Protein AF-A0A0G0FZW2-F1 (afdb_monomer_lite)

Secondary structure (DSSP, 8-state):
-HHHHHHHHHHHHHHIIIIIHHHTB-PPPSS-SSS-HHHHHHHHHHHHHHHHHHHHHH-GGGEEE-S---HHHHHHHHHHHHHHHHIIIIIS---HHHHHHHHHHHHHHHHHHH-GGGHHHHHHHHHHHHHHHHHHHHHHHHH-TTHHHHHB-GGGS---EETTEEHHHHHHHHHHHHHHHHHHHHHHTEEEPP-

Foldseek 3Di:
DQVQLQVQLVVQQVCVLPACCPFWWPDDAPDPDSRRNVSSVCRNVLRVCLQCVLCVVVPVPQKDQADDFPVVVLVVLVVQLVVQLCCCCVPVVAHNLVSLLPSLQVQLVVLCVVPVQCPVQLQVQLVVLLVVLVVVVVVVCVVPVCNCVVITPCVSAPVDDDVNHGPSSSSSSSSSSNRNNSSSCSRSRIDGDDD

Sequence (195 aa):
MLRSGLIFGVGSILIGYFYATKDYWNPPYIFNNVLHFEDFLYGFFFGGLASEIFEIILGKKSIKRAKKPHKKFVIIALIITIATFVICVNILKLNSIVAHILPPMIIGLICIVYRRDFIVPALLSGLFLVIITFAWQSLIMLFYPEVISNIWYVQNLSGVLISGIPLEELIFGFSLGFGASCFYELLMGYEYTKK

Organism: NCBI:txid1619090

pLDDT: mean 87.2, std 10.77, range [49.12, 98.0]

InterPro domains:
  IPR017825 Lycopene cyclase domain [PF18916] (105-187)

Radius of gyration: 16.84 Å; chains: 1; bounding box: 39×33×45 Å

Structure (mmCIF, N/CA/C/O backbone):
data_AF-A0A0G0FZW2-F1
#
_entry.id   AF-A0A0G0FZW2-F1
#
loop_
_atom_site.group_PDB
_atom_site.id
_atom_site.type_symbol
_atom_site.label_atom_id
_atom_site.label_alt_id
_atom_site.label_comp_id
_atom_site.label_asym_id
_atom_site.label_entity_id
_atom_site.label_seq_id
_atom_site.pdbx_PDB_ins_code
_atom_sit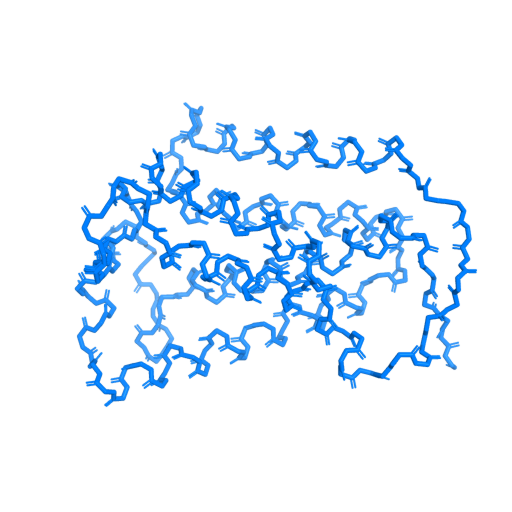e.Cartn_x
_atom_site.Cartn_y
_atom_site.Cartn_z
_atom_site.occupancy
_atom_site.B_iso_or_equiv
_atom_site.auth_seq_id
_atom_site.auth_comp_id
_atom_site.auth_asym_id
_atom_site.auth_atom_id
_atom_site.pdbx_PDB_model_num
ATOM 1 N N . MET A 1 1 ? -15.799 1.941 0.866 1.00 77.94 1 MET A N 1
ATOM 2 C CA . MET A 1 1 ? -15.338 1.535 -0.480 1.00 77.94 1 MET A CA 1
ATOM 3 C C . MET A 1 1 ? -15.339 2.686 -1.483 1.00 77.94 1 MET A C 1
ATOM 5 O O . MET A 1 1 ? -14.270 3.077 -1.912 1.00 77.94 1 MET A O 1
ATOM 9 N N . LEU A 1 2 ? -16.490 3.274 -1.855 1.00 83.12 2 LEU A N 1
ATOM 10 C CA . LEU A 1 2 ? -16.530 4.319 -2.904 1.00 83.12 2 LEU A CA 1
ATOM 11 C C . LEU A 1 2 ? -15.712 5.575 -2.553 1.00 83.12 2 LEU A C 1
ATOM 13 O O . LEU A 1 2 ? -14.927 6.049 -3.364 1.00 83.12 2 LEU A O 1
ATOM 17 N N . ARG A 1 3 ? -15.868 6.110 -1.334 1.00 81.31 3 ARG A N 1
ATOM 18 C CA . ARG A 1 3 ? -15.151 7.326 -0.905 1.00 81.31 3 ARG A CA 1
ATOM 19 C C . ARG A 1 3 ? -13.647 7.100 -0.770 1.00 81.31 3 ARG A C 1
ATOM 21 O O . ARG A 1 3 ? -12.873 7.930 -1.227 1.00 81.31 3 ARG A O 1
ATOM 28 N N . SER A 1 4 ? -13.252 5.991 -0.149 1.00 82.50 4 SER A N 1
ATOM 29 C CA . SER A 1 4 ? -11.848 5.600 -0.019 1.00 82.50 4 SER A CA 1
ATOM 30 C C . SER A 1 4 ? -11.226 5.353 -1.389 1.00 82.50 4 SER A C 1
ATOM 32 O O . SER A 1 4 ? -10.198 5.946 -1.691 1.00 82.50 4 SER A O 1
ATOM 34 N N . GLY A 1 5 ? -11.901 4.591 -2.252 1.00 88.12 5 GLY A N 1
ATOM 35 C CA . GLY A 1 5 ? -11.474 4.361 -3.629 1.00 88.12 5 GLY A CA 1
ATOM 36 C C . GLY A 1 5 ? -11.253 5.663 -4.399 1.00 88.12 5 GLY A C 1
ATOM 37 O O . GLY A 1 5 ? -10.203 5.834 -4.998 1.00 88.12 5 GLY A O 1
ATOM 38 N N . LEU A 1 6 ? -12.168 6.636 -4.333 1.00 89.62 6 LEU A N 1
ATOM 39 C CA . LEU A 1 6 ? -11.965 7.927 -5.011 1.00 89.62 6 LEU A CA 1
ATOM 40 C C . LEU A 1 6 ? -10.697 8.654 -4.537 1.00 89.62 6 LEU A C 1
ATOM 42 O O . LEU A 1 6 ? -9.952 9.177 -5.361 1.00 89.62 6 LEU A O 1
ATOM 46 N N . ILE A 1 7 ? -10.435 8.665 -3.226 1.00 88.38 7 ILE A N 1
ATOM 47 C CA . ILE A 1 7 ? -9.241 9.306 -2.656 1.00 88.38 7 ILE A CA 1
ATOM 48 C C . ILE A 1 7 ? -7.970 8.603 -3.145 1.00 88.38 7 ILE A C 1
ATOM 50 O O . ILE A 1 7 ? -7.049 9.266 -3.622 1.00 88.38 7 ILE A O 1
ATOM 54 N N . PHE A 1 8 ? -7.926 7.271 -3.062 1.00 90.12 8 PHE A N 1
ATOM 55 C CA . PHE A 1 8 ? -6.767 6.497 -3.504 1.00 90.12 8 PHE A CA 1
ATOM 56 C C . PHE A 1 8 ? -6.574 6.540 -5.021 1.00 90.12 8 PHE A C 1
ATOM 58 O O . PHE A 1 8 ? -5.440 6.633 -5.470 1.00 90.12 8 PHE A O 1
ATOM 65 N N . GLY A 1 9 ? -7.647 6.540 -5.812 1.00 91.81 9 GLY A N 1
ATOM 66 C CA . GLY A 1 9 ? -7.578 6.658 -7.269 1.00 91.81 9 GLY A CA 1
ATOM 67 C C . GLY A 1 9 ? -6.975 7.991 -7.708 1.00 91.81 9 GLY A C 1
ATOM 68 O O . GLY A 1 9 ? -6.044 8.014 -8.508 1.00 91.81 9 GLY A O 1
ATOM 69 N N . VAL A 1 10 ? -7.439 9.111 -7.139 1.00 91.00 10 VAL A N 1
ATOM 70 C CA . VAL A 1 10 ? -6.853 10.433 -7.433 1.00 91.00 10 VAL A CA 1
ATOM 71 C C . VAL A 1 10 ? -5.398 10.502 -6.961 1.00 91.00 10 VAL A C 1
ATOM 73 O O . VAL A 1 10 ? -4.537 10.981 -7.696 1.00 91.00 10 VAL A O 1
ATOM 76 N N . GLY A 1 11 ? -5.110 9.996 -5.757 1.00 89.69 11 GLY A N 1
ATOM 77 C CA . GLY A 1 11 ? -3.747 9.934 -5.230 1.00 89.69 11 GLY A CA 1
ATOM 78 C C . GLY A 1 11 ? -2.807 9.113 -6.114 1.00 89.69 11 GLY A C 1
ATOM 79 O O . GLY A 1 11 ? -1.679 9.533 -6.349 1.00 89.69 11 GLY A O 1
ATOM 80 N N . SER A 1 12 ? -3.292 7.993 -6.648 1.00 90.75 12 SER A N 1
ATOM 81 C CA . SER A 1 12 ? -2.539 7.093 -7.522 1.00 90.75 12 SER A CA 1
ATOM 82 C C . SER A 1 12 ? -2.110 7.775 -8.819 1.00 90.75 12 SER A C 1
ATOM 84 O O . SER A 1 12 ? -0.939 7.694 -9.166 1.00 90.75 12 SER A O 1
ATOM 86 N N . ILE A 1 13 ? -2.987 8.551 -9.474 1.00 91.00 13 ILE A N 1
ATOM 87 C CA . ILE A 1 13 ? -2.590 9.324 -10.667 1.00 91.00 13 ILE A CA 1
ATOM 88 C C . ILE A 1 13 ? -1.475 10.319 -10.328 1.00 91.00 13 ILE A C 1
ATOM 90 O O . ILE A 1 13 ? -0.465 10.397 -11.025 1.00 91.00 13 ILE A O 1
ATOM 94 N N . LEU A 1 14 ? -1.663 11.105 -9.262 1.00 89.50 14 LEU A N 1
ATOM 95 C CA . LEU A 1 14 ? -0.717 12.160 -8.898 1.00 89.50 14 LEU A CA 1
ATOM 96 C C . LEU A 1 14 ? 0.646 11.564 -8.551 1.00 89.50 14 LEU A C 1
ATOM 98 O O . LEU A 1 14 ? 1.674 12.006 -9.062 1.00 89.50 14 LEU A O 1
ATOM 102 N N . ILE A 1 15 ? 0.662 10.545 -7.696 1.00 88.75 15 ILE A N 1
ATOM 103 C CA . ILE A 1 15 ? 1.910 9.926 -7.267 1.00 88.75 15 ILE A CA 1
ATOM 104 C C . ILE A 1 15 ? 2.553 9.138 -8.419 1.00 88.75 15 ILE A C 1
ATOM 106 O O . ILE A 1 15 ? 3.771 9.212 -8.599 1.00 88.75 15 ILE A O 1
ATOM 110 N N . GLY A 1 16 ? 1.742 8.457 -9.231 1.00 87.69 16 GLY A N 1
ATOM 111 C CA . GLY A 1 16 ? 2.152 7.746 -10.438 1.00 87.69 16 GLY A CA 1
ATOM 112 C C . GLY A 1 16 ? 2.930 8.644 -11.394 1.00 87.69 16 GLY A C 1
ATOM 113 O O . GLY A 1 16 ? 4.098 8.395 -11.703 1.00 87.69 16 GLY A O 1
ATOM 114 N N . TYR A 1 17 ? 2.302 9.754 -11.780 1.00 86.94 17 TYR A N 1
ATOM 115 C CA . TYR A 1 17 ? 2.857 10.717 -12.724 1.00 86.94 17 TYR A CA 1
ATOM 116 C C . TYR A 1 17 ? 4.091 11.454 -12.181 1.00 86.94 17 TYR A C 1
ATOM 118 O O . TYR A 1 17 ? 5.087 11.628 -12.885 1.00 86.94 17 TYR A O 1
ATOM 126 N N . PHE A 1 18 ? 4.060 11.911 -10.924 1.00 87.06 18 PHE A N 1
ATOM 127 C CA . PHE A 1 18 ? 5.155 12.730 -10.396 1.00 87.06 18 PHE A CA 1
ATOM 128 C C . PHE A 1 18 ? 6.364 11.921 -9.918 1.00 87.06 18 PHE A C 1
ATOM 130 O O . PHE A 1 18 ? 7.480 12.459 -9.963 1.00 87.06 18 PHE A O 1
ATOM 137 N N . TYR A 1 19 ? 6.161 10.673 -9.483 1.00 89.56 19 TYR A N 1
ATOM 138 C CA . TYR A 1 19 ? 7.166 9.893 -8.760 1.00 89.56 19 TYR A CA 1
ATOM 139 C C . TYR A 1 19 ? 7.330 8.472 -9.306 1.00 89.56 19 TYR A C 1
ATOM 141 O O . TYR A 1 19 ? 8.381 8.175 -9.867 1.00 89.56 19 TYR A O 1
ATOM 149 N N . ALA A 1 20 ? 6.302 7.620 -9.204 1.00 87.25 20 ALA A N 1
ATOM 150 C CA . ALA A 1 20 ? 6.438 6.173 -9.422 1.00 87.25 20 ALA A CA 1
ATOM 151 C C . ALA A 1 20 ? 6.981 5.805 -10.815 1.00 87.25 20 ALA A C 1
ATOM 153 O O . ALA A 1 20 ? 7.818 4.909 -10.933 1.00 87.25 20 ALA A O 1
ATOM 154 N N . THR A 1 21 ? 6.546 6.543 -11.844 1.00 87.75 21 THR A N 1
ATOM 155 C CA . THR A 1 21 ? 6.944 6.336 -13.249 1.00 87.75 21 THR A CA 1
ATOM 156 C C . THR A 1 21 ? 8.425 6.579 -13.541 1.00 87.75 21 THR A C 1
ATOM 158 O O . THR A 1 21 ? 8.953 6.133 -14.562 1.00 87.75 21 THR A O 1
ATOM 161 N N . LYS A 1 22 ? 9.123 7.279 -12.641 1.00 89.19 22 LYS A N 1
ATOM 162 C CA . LYS A 1 22 ? 10.507 7.718 -12.857 1.00 89.19 22 LYS A CA 1
ATOM 163 C C . LYS A 1 22 ? 11.551 6.728 -12.362 1.00 89.19 22 LYS A C 1
ATOM 165 O O . LYS A 1 22 ? 12.646 6.703 -12.913 1.00 89.19 22 LYS A O 1
ATOM 170 N N . ASP A 1 23 ? 11.254 5.971 -11.310 1.00 91.31 23 ASP A N 1
ATOM 171 C CA . ASP A 1 23 ? 12.267 5.187 -10.595 1.00 91.31 23 ASP A CA 1
ATOM 172 C C . ASP A 1 23 ? 11.792 3.821 -10.087 1.00 91.31 23 ASP A C 1
ATOM 174 O O . ASP A 1 23 ? 12.628 3.008 -9.698 1.00 91.31 23 ASP A O 1
ATOM 178 N N . TYR A 1 24 ? 10.493 3.524 -10.120 1.00 90.50 24 TYR A N 1
ATOM 179 C CA . TYR A 1 24 ? 9.948 2.263 -9.611 1.00 90.50 24 TYR A CA 1
ATOM 180 C C . TYR A 1 24 ? 9.281 1.390 -10.690 1.00 90.50 24 TYR A C 1
ATOM 182 O O . TYR A 1 24 ? 9.603 0.207 -10.805 1.00 90.50 24 TYR A O 1
ATOM 190 N N . TRP A 1 25 ? 8.389 1.957 -11.498 1.00 89.88 25 TRP A N 1
ATOM 191 C CA . TRP A 1 25 ? 7.471 1.203 -12.363 1.00 89.88 25 TRP A CA 1
ATOM 192 C C . TRP A 1 25 ? 7.176 2.001 -13.634 1.00 89.88 25 TRP A C 1
ATOM 194 O O . TRP A 1 25 ? 7.065 3.209 -13.546 1.00 89.88 25 TRP A O 1
ATOM 204 N N . ASN A 1 26 ? 7.038 1.384 -14.805 1.00 89.38 26 ASN A N 1
ATOM 205 C CA . ASN A 1 26 ? 6.748 2.064 -16.072 1.00 89.38 26 ASN A CA 1
ATOM 206 C C . ASN A 1 26 ? 5.962 1.154 -17.039 1.00 89.38 26 ASN A C 1
ATOM 208 O O . ASN A 1 26 ? 6.551 0.477 -17.885 1.00 89.38 26 ASN A O 1
ATOM 212 N N . PRO A 1 27 ? 4.631 1.091 -16.907 1.00 88.12 27 PRO A N 1
ATOM 213 C CA . PRO A 1 27 ? 3.787 0.199 -17.675 1.00 88.12 27 PRO A CA 1
ATOM 214 C C . PRO A 1 27 ? 3.464 0.817 -19.040 1.00 88.12 27 PRO A C 1
ATOM 216 O O . PRO A 1 27 ? 3.400 2.041 -19.185 1.00 88.12 27 PRO A O 1
ATOM 219 N N . PRO A 1 28 ? 3.166 -0.011 -20.049 1.00 85.69 28 PRO A N 1
ATOM 220 C CA . PRO A 1 28 ? 2.492 0.478 -21.238 1.00 85.69 28 PRO A CA 1
ATOM 221 C C . PRO A 1 28 ? 1.038 0.835 -20.889 1.00 85.69 28 PRO A C 1
ATOM 223 O O . PRO A 1 28 ? 0.253 -0.030 -20.499 1.00 85.69 28 PRO A O 1
ATOM 226 N N . TYR A 1 29 ? 0.672 2.108 -21.036 1.00 85.44 29 TYR A N 1
ATOM 227 C CA . TYR A 1 29 ? -0.704 2.578 -20.853 1.00 85.44 29 TYR A CA 1
ATOM 228 C C . TYR A 1 29 ? -1.536 2.365 -22.125 1.00 85.44 29 TYR A C 1
ATOM 230 O O . TYR A 1 29 ? -1.038 2.539 -23.239 1.00 85.44 29 TYR A O 1
ATOM 238 N N . ILE A 1 30 ? -2.813 1.995 -21.968 1.00 85.12 30 ILE A N 1
ATOM 239 C CA . ILE A 1 30 ? -3.750 1.816 -23.090 1.00 85.12 30 ILE A CA 1
ATOM 240 C C . ILE A 1 30 ? -4.147 3.193 -23.621 1.00 85.12 30 ILE A C 1
ATOM 242 O O . ILE A 1 30 ? -4.175 3.426 -24.831 1.00 85.12 30 ILE A O 1
ATOM 246 N N . PHE A 1 31 ? -4.437 4.119 -22.707 1.00 81.69 31 PHE A N 1
ATOM 247 C CA . PHE A 1 31 ? -4.722 5.504 -23.036 1.00 81.69 31 PHE A CA 1
ATOM 248 C C . PHE A 1 31 ? -3.456 6.341 -22.875 1.00 81.69 31 PHE A C 1
ATOM 250 O O . PHE A 1 31 ? -2.987 6.572 -21.766 1.00 81.69 31 PHE A O 1
ATOM 257 N N . ASN A 1 32 ? -2.935 6.870 -23.983 1.00 70.25 32 ASN A N 1
ATOM 258 C CA . ASN A 1 32 ? -1.733 7.713 -23.995 1.00 70.25 32 ASN A CA 1
ATOM 259 C C . ASN A 1 32 ? -2.004 9.160 -23.516 1.00 70.25 32 ASN A C 1
ATOM 261 O O . ASN A 1 32 ? -1.493 10.132 -24.073 1.00 70.25 32 ASN A O 1
ATOM 265 N N . ASN A 1 33 ? -2.887 9.315 -22.528 1.00 71.19 33 ASN A N 1
ATOM 266 C CA . ASN A 1 33 ? -3.265 10.600 -21.956 1.00 71.19 33 ASN A CA 1
ATOM 267 C C . ASN A 1 33 ? -2.295 10.979 -20.833 1.00 71.19 33 ASN A C 1
ATOM 269 O O . ASN A 1 33 ? -1.836 10.120 -20.092 1.00 71.19 33 ASN A O 1
ATOM 273 N N . VAL A 1 34 ? -2.073 12.284 -20.634 1.00 69.06 34 VAL A N 1
ATOM 274 C CA . VAL A 1 34 ? -1.231 12.821 -19.540 1.00 69.06 34 VAL A CA 1
ATOM 275 C C . VAL A 1 34 ? -1.696 12.336 -18.158 1.00 69.06 34 VAL A C 1
ATOM 277 O O . VAL A 1 34 ? -0.901 12.203 -17.234 1.00 69.06 34 VAL A O 1
ATOM 280 N N . LEU A 1 35 ? -2.996 12.072 -18.018 1.00 71.00 35 LEU A N 1
ATOM 281 C CA . LEU A 1 35 ? -3.584 11.452 -16.839 1.00 71.00 35 LEU A CA 1
ATOM 282 C C . LEU A 1 35 ? -3.867 9.990 -17.174 1.00 71.00 35 LEU A C 1
ATOM 284 O O . LEU A 1 35 ? -4.878 9.685 -17.810 1.00 71.00 35 LEU A O 1
ATOM 288 N N . HIS A 1 36 ? -2.962 9.110 -16.756 1.00 82.88 36 HIS A N 1
ATOM 289 C CA . HIS A 1 36 ? -3.114 7.670 -16.901 1.00 82.88 36 HIS A CA 1
ATOM 290 C C . HIS A 1 36 ? -4.342 7.198 -16.109 1.00 82.88 36 HIS A C 1
ATOM 292 O O . HIS A 1 36 ? -4.337 7.121 -14.878 1.00 82.88 36 HIS A O 1
ATOM 298 N N . PHE A 1 37 ? -5.443 6.932 -16.811 1.00 87.62 37 PHE A N 1
ATOM 299 C CA . PHE A 1 37 ? -6.716 6.553 -16.195 1.00 87.62 37 PHE A CA 1
ATOM 300 C C . PHE A 1 37 ? -6.636 5.176 -15.518 1.00 87.62 37 PHE A C 1
ATOM 302 O O . PHE A 1 37 ? -7.340 4.887 -14.553 1.00 87.62 37 PHE A O 1
ATOM 309 N N . GLU A 1 38 ? -5.733 4.332 -15.988 1.00 89.19 38 GLU A N 1
ATOM 310 C CA . GLU A 1 38 ? -5.416 3.021 -15.447 1.00 89.19 38 GLU A CA 1
ATOM 311 C C . GLU A 1 38 ? -4.861 3.124 -14.022 1.00 89.19 38 GLU A C 1
ATOM 313 O O . GLU A 1 38 ? -5.280 2.356 -13.155 1.00 89.19 38 GLU A O 1
ATOM 318 N N . ASP A 1 39 ? -4.022 4.129 -13.740 1.00 90.06 39 ASP A N 1
ATOM 319 C CA . ASP A 1 39 ? -3.510 4.388 -12.389 1.00 90.06 39 ASP A CA 1
ATOM 320 C C . ASP A 1 39 ? -4.651 4.777 -11.439 1.00 90.06 39 ASP A C 1
ATOM 322 O O . ASP A 1 39 ? -4.661 4.367 -10.273 1.00 90.06 39 ASP A O 1
ATOM 326 N N . PHE A 1 40 ? -5.654 5.517 -11.933 1.00 92.50 40 PHE A N 1
ATOM 327 C CA . PHE A 1 40 ? -6.866 5.811 -11.167 1.00 92.50 40 PHE A CA 1
ATOM 328 C C . PHE A 1 40 ? -7.642 4.545 -10.842 1.00 92.50 40 PHE A C 1
ATOM 330 O O . PHE A 1 40 ? -8.020 4.358 -9.688 1.00 92.50 40 PHE A O 1
ATOM 337 N N . LEU A 1 41 ? -7.888 3.682 -11.834 1.00 92.69 41 LEU A N 1
ATOM 338 C CA . LEU A 1 41 ? -8.617 2.432 -11.623 1.00 92.69 41 LEU A CA 1
ATOM 339 C C . LEU A 1 41 ? -7.883 1.541 -10.622 1.00 92.69 41 LEU A C 1
ATOM 341 O O . LEU A 1 41 ? -8.510 1.044 -9.685 1.00 92.69 41 LEU A O 1
ATOM 345 N N . TYR A 1 42 ? -6.564 1.404 -10.772 1.00 90.75 42 TYR A N 1
ATOM 346 C CA . TYR A 1 42 ? -5.731 0.659 -9.837 1.00 90.75 42 TYR A CA 1
ATOM 347 C C . TYR A 1 42 ? -5.882 1.207 -8.416 1.00 90.75 42 TYR A C 1
ATOM 349 O O . TYR A 1 42 ? -6.338 0.490 -7.527 1.00 90.75 42 TYR A O 1
ATOM 357 N N . GLY A 1 43 ? -5.618 2.500 -8.204 1.00 92.44 43 GLY A N 1
ATOM 358 C CA . GLY A 1 43 ? -5.756 3.121 -6.886 1.00 92.44 43 GLY A CA 1
ATOM 359 C C . GLY A 1 43 ? -7.177 3.026 -6.325 1.00 92.44 43 GLY A C 1
ATOM 360 O O . GLY A 1 43 ? -7.365 2.761 -5.138 1.00 92.44 43 GLY A O 1
ATOM 361 N N . PHE A 1 44 ? -8.190 3.184 -7.176 1.00 94.19 44 PHE A N 1
ATOM 362 C CA . PHE A 1 44 ? -9.593 3.140 -6.787 1.00 94.19 44 PHE A CA 1
ATOM 363 C C . PHE A 1 44 ? -10.011 1.766 -6.274 1.00 94.19 44 PHE A C 1
ATOM 365 O O . PHE A 1 44 ? -10.564 1.662 -5.174 1.00 94.19 44 PHE A O 1
ATOM 372 N N . PHE A 1 45 ? -9.739 0.711 -7.043 1.00 92.75 45 PHE A N 1
ATOM 373 C CA . PHE A 1 45 ? -10.098 -0.645 -6.643 1.00 92.75 45 PHE A CA 1
ATOM 374 C C . PHE A 1 45 ? -9.226 -1.122 -5.488 1.00 92.75 45 PHE A C 1
ATOM 376 O O . PHE A 1 45 ? -9.759 -1.622 -4.499 1.00 92.75 45 PHE A O 1
ATOM 383 N N . PHE A 1 46 ? -7.911 -0.917 -5.570 1.00 91.38 46 PHE A N 1
ATOM 384 C CA . PHE A 1 46 ? -6.972 -1.442 -4.585 1.00 91.38 46 PHE A CA 1
ATOM 385 C C . PHE A 1 46 ? -7.095 -0.724 -3.237 1.00 91.38 46 PHE A C 1
ATOM 387 O O . PHE A 1 46 ? -7.223 -1.369 -2.198 1.00 91.38 46 PHE A O 1
ATOM 394 N N . GLY A 1 47 ? -7.176 0.608 -3.241 1.00 90.12 47 GLY A N 1
ATOM 395 C CA . GLY A 1 47 ? -7.397 1.399 -2.030 1.00 90.12 47 GLY A CA 1
ATOM 396 C C . GLY A 1 47 ? -8.809 1.251 -1.455 1.00 90.12 47 GLY A C 1
ATOM 397 O O . GLY A 1 47 ? -8.991 1.191 -0.237 1.00 90.12 47 GLY A O 1
ATOM 398 N N . GLY A 1 48 ? -9.822 1.135 -2.321 1.00 89.94 48 GLY A N 1
ATOM 399 C CA . GLY A 1 48 ? -11.193 0.841 -1.909 1.00 89.94 48 GLY A CA 1
ATOM 400 C C . GLY A 1 48 ? -11.300 -0.514 -1.209 1.00 89.94 48 GLY A C 1
ATOM 401 O O . GLY A 1 48 ? -11.883 -0.596 -0.125 1.00 89.94 48 GLY A O 1
ATOM 402 N N . LEU A 1 49 ? -10.688 -1.548 -1.789 1.00 91.25 49 LEU A N 1
ATOM 403 C CA . LEU A 1 49 ? -10.602 -2.884 -1.209 1.00 91.25 49 LEU A CA 1
ATOM 404 C C . LEU A 1 49 ? -9.827 -2.864 0.110 1.00 91.25 49 LEU A C 1
ATOM 406 O O . LEU A 1 49 ? -10.348 -3.335 1.115 1.00 91.25 49 LEU A O 1
ATOM 410 N N . ALA A 1 50 ? -8.645 -2.243 0.141 1.00 91.06 50 ALA A N 1
ATOM 411 C CA . ALA A 1 50 ? -7.803 -2.147 1.333 1.00 91.06 50 ALA A CA 1
ATOM 412 C C . ALA A 1 50 ? -8.533 -1.567 2.552 1.00 91.06 50 ALA A C 1
ATOM 414 O O . ALA A 1 50 ? -8.336 -2.027 3.674 1.00 91.06 50 ALA A O 1
ATOM 415 N N . SER A 1 51 ? -9.402 -0.576 2.331 1.00 86.06 51 SER A N 1
ATOM 416 C CA . SER A 1 51 ? -10.168 0.061 3.408 1.00 86.06 51 SER A CA 1
ATOM 417 C C . SER A 1 51 ? -11.295 -0.798 3.995 1.00 86.06 51 SER A C 1
ATOM 419 O O . SER A 1 51 ? -11.728 -0.523 5.104 1.00 86.06 51 SER A O 1
ATOM 421 N N . GLU A 1 52 ? -11.774 -1.820 3.279 1.00 85.88 52 GLU A N 1
ATOM 422 C CA . GLU A 1 52 ? -12.988 -2.580 3.643 1.00 85.88 52 GLU A CA 1
ATOM 423 C C . GLU A 1 52 ? -12.738 -4.089 3.768 1.00 85.88 52 GLU A C 1
ATOM 425 O O . GLU A 1 52 ? -13.630 -4.838 4.167 1.00 85.88 52 GLU A O 1
ATOM 430 N N . ILE A 1 53 ? -11.543 -4.562 3.403 1.00 86.75 53 ILE A N 1
ATOM 431 C CA . ILE A 1 53 ? -11.228 -5.989 3.272 1.00 86.75 53 ILE A CA 1
ATOM 432 C C . ILE A 1 53 ? -11.555 -6.769 4.549 1.00 86.75 53 ILE A C 1
ATOM 434 O O . ILE A 1 53 ? -12.136 -7.851 4.485 1.00 86.75 53 ILE A O 1
ATOM 438 N N . PHE A 1 54 ? -11.289 -6.180 5.714 1.00 83.25 54 PHE A N 1
ATOM 439 C CA . PHE A 1 54 ? -11.608 -6.785 7.000 1.00 83.25 54 PHE A CA 1
ATOM 440 C C . PHE A 1 54 ? -13.110 -7.024 7.198 1.00 83.25 54 PHE A C 1
ATOM 442 O O . PHE A 1 54 ? -13.514 -8.109 7.624 1.00 83.25 54 PHE A O 1
ATOM 449 N N . GLU A 1 55 ? -13.944 -6.034 6.858 1.00 80.56 55 GLU A N 1
ATOM 450 C CA . GLU A 1 55 ? -15.402 -6.146 6.945 1.00 80.56 55 GLU A CA 1
ATOM 451 C C . GLU A 1 55 ? -15.946 -7.215 5.996 1.00 80.56 55 GLU A C 1
ATOM 453 O O . GLU A 1 55 ? -16.890 -7.931 6.343 1.00 80.56 55 GLU A O 1
ATOM 458 N N . ILE A 1 56 ? -15.356 -7.325 4.801 1.00 82.56 56 ILE A N 1
ATOM 459 C CA . ILE A 1 56 ? -15.744 -8.320 3.795 1.00 82.56 56 ILE A CA 1
ATOM 460 C C . ILE A 1 56 ? -15.489 -9.735 4.327 1.00 82.56 56 ILE A C 1
ATOM 462 O O . ILE A 1 56 ? -16.336 -10.610 4.159 1.00 82.56 56 ILE A O 1
ATOM 466 N N . ILE A 1 57 ? -14.362 -9.949 5.009 1.00 78.25 57 ILE A N 1
ATOM 467 C CA . ILE A 1 57 ? -13.944 -11.276 5.480 1.00 78.25 57 ILE A CA 1
ATOM 468 C C . ILE A 1 57 ? -14.696 -11.706 6.742 1.00 78.25 57 ILE A C 1
ATOM 470 O O . ILE A 1 57 ? -15.185 -12.832 6.810 1.00 78.25 57 ILE A O 1
ATOM 474 N N . LEU A 1 58 ? -14.795 -10.837 7.753 1.00 74.19 58 LEU A N 1
ATOM 475 C CA . LEU A 1 58 ? -15.434 -11.193 9.031 1.00 74.19 58 LEU A CA 1
ATOM 476 C C . LEU A 1 58 ? -16.936 -10.890 9.080 1.00 74.19 58 LEU A C 1
ATOM 478 O O . LEU A 1 58 ? -17.611 -11.237 10.054 1.00 74.19 58 LEU A O 1
ATOM 482 N N . GLY A 1 59 ? -17.468 -10.256 8.037 1.00 67.44 59 GLY A N 1
ATOM 483 C CA . GLY A 1 59 ? -18.855 -9.834 7.944 1.00 67.44 59 GLY A CA 1
ATOM 484 C C . GLY A 1 59 ? -19.155 -8.574 8.765 1.00 67.44 59 GLY A C 1
ATOM 485 O O . GLY A 1 59 ? -18.725 -8.412 9.909 1.00 67.44 59 GLY A O 1
ATOM 486 N N . LYS A 1 60 ? -20.014 -7.708 8.209 1.00 61.84 60 LYS A N 1
ATOM 487 C CA . LYS A 1 60 ? -20.441 -6.399 8.759 1.00 61.84 60 LYS A CA 1
ATOM 488 C C . LYS A 1 60 ? -21.026 -6.412 10.184 1.00 61.84 60 LYS A C 1
ATOM 490 O O . LYS A 1 60 ? -21.318 -5.360 10.741 1.00 61.84 60 LYS A O 1
ATOM 495 N N . LYS A 1 61 ? -21.247 -7.587 10.783 1.00 51.72 61 LYS A N 1
ATOM 496 C CA . LYS A 1 61 ? -21.857 -7.752 12.115 1.00 51.72 61 LYS A CA 1
ATOM 497 C C . LYS A 1 61 ? -20.891 -7.474 13.279 1.00 51.72 61 LYS A C 1
ATOM 499 O O . LYS A 1 61 ? -21.339 -7.461 14.422 1.00 51.72 61 LYS A O 1
ATOM 504 N N . SER A 1 62 ? -19.600 -7.269 13.008 1.00 52.50 62 SER A N 1
ATOM 505 C CA . SER A 1 62 ? -18.547 -7.160 14.035 1.00 52.50 62 SER A CA 1
ATOM 506 C C . SER A 1 62 ? -18.240 -5.726 14.492 1.00 52.50 62 SER A C 1
ATOM 508 O O . SER A 1 62 ? -17.415 -5.537 15.386 1.00 52.50 62 SER A O 1
ATOM 510 N N . ILE A 1 63 ? -18.908 -4.721 13.914 1.00 58.28 63 ILE A N 1
ATOM 511 C CA . ILE A 1 63 ? -18.670 -3.304 14.207 1.00 58.28 63 ILE A CA 1
ATOM 512 C C . ILE A 1 63 ? -19.848 -2.737 15.000 1.00 58.28 63 ILE A C 1
ATOM 514 O O . ILE A 1 63 ? -20.979 -2.681 14.511 1.00 58.28 63 ILE A O 1
ATOM 518 N N . LYS A 1 64 ? -19.584 -2.258 16.221 1.00 59.09 64 LYS A N 1
ATOM 519 C CA . LYS A 1 64 ? -20.496 -1.327 16.895 1.00 59.09 64 LYS A CA 1
ATOM 520 C C . LYS A 1 64 ? -20.042 0.094 16.582 1.00 59.09 64 LYS A C 1
ATOM 522 O O . LYS A 1 64 ? -18.863 0.430 16.665 1.00 59.09 64 LYS A O 1
ATOM 527 N N . ARG A 1 65 ? -21.003 0.951 16.241 1.00 54.03 65 ARG A N 1
ATOM 528 C CA . ARG A 1 65 ? -20.780 2.389 16.069 1.00 54.03 65 ARG A CA 1
ATOM 529 C C . ARG A 1 65 ? -20.491 2.979 17.450 1.00 54.03 65 ARG A C 1
ATOM 531 O O . ARG A 1 65 ? -21.423 3.190 18.223 1.00 54.03 65 ARG A O 1
ATOM 538 N N . ALA A 1 66 ? -19.226 3.180 17.796 1.00 56.44 66 ALA A N 1
ATOM 539 C CA . ALA A 1 66 ? -18.864 3.654 19.121 1.00 56.44 66 ALA A CA 1
ATOM 540 C C . ALA A 1 66 ? -17.791 4.746 19.037 1.00 56.44 66 ALA A C 1
ATOM 542 O O . ALA A 1 66 ? -16.669 4.528 18.600 1.00 56.44 66 ALA A O 1
ATOM 543 N N . LYS A 1 67 ? -18.199 5.918 19.542 1.00 57.62 67 LYS A N 1
ATOM 544 C CA . LYS A 1 67 ? -17.514 7.220 19.633 1.00 57.62 67 LYS A CA 1
ATOM 545 C C . LYS A 1 67 ? -17.533 8.108 18.388 1.00 57.62 67 LYS A C 1
ATOM 547 O O . LYS A 1 67 ? -17.629 7.686 17.243 1.00 57.62 67 LYS A O 1
ATOM 552 N N . LYS A 1 68 ? -17.498 9.416 18.672 1.00 61.25 68 LYS A N 1
ATOM 553 C CA . LYS A 1 68 ? -17.410 10.480 17.669 1.00 61.25 68 LYS A CA 1
ATOM 554 C C . LYS A 1 68 ? -16.065 10.364 16.936 1.00 61.25 68 LYS A C 1
ATOM 556 O O . LYS A 1 68 ? -15.060 10.099 17.593 1.00 61.25 68 LYS A O 1
ATOM 561 N N . PRO A 1 69 ? -16.020 10.628 15.622 1.00 64.88 69 PRO A N 1
ATOM 562 C CA . PRO A 1 69 ? -14.780 10.586 14.857 1.00 64.88 69 PRO A CA 1
ATOM 563 C C . PRO A 1 69 ? -13.736 11.535 15.455 1.00 64.88 69 PRO A C 1
ATOM 565 O O . PRO A 1 69 ? -14.026 12.702 15.750 1.00 64.88 69 PRO A O 1
ATOM 568 N N . HIS A 1 70 ? -12.501 11.055 15.604 1.00 74.19 70 HIS A N 1
ATOM 569 C CA . HIS A 1 70 ? -11.391 11.838 16.145 1.00 74.19 70 HIS A CA 1
ATOM 570 C C . HIS A 1 70 ? -10.788 12.741 15.061 1.00 74.19 70 HIS A C 1
ATOM 572 O O . HIS A 1 70 ? -9.656 12.547 14.627 1.00 74.19 70 HIS A O 1
ATOM 578 N N . LYS A 1 71 ? -11.546 13.759 14.625 1.00 78.75 71 LYS A N 1
ATOM 579 C CA . LYS A 1 71 ? -11.177 14.654 13.508 1.00 78.75 71 LYS A CA 1
ATOM 580 C C . LYS A 1 71 ? -9.745 15.199 13.600 1.00 78.75 71 LYS A C 1
ATOM 582 O O . LYS A 1 71 ? -9.043 15.223 12.599 1.00 78.75 71 LYS A O 1
ATOM 587 N N . LYS A 1 72 ? -9.299 15.599 14.799 1.00 83.19 72 LYS A N 1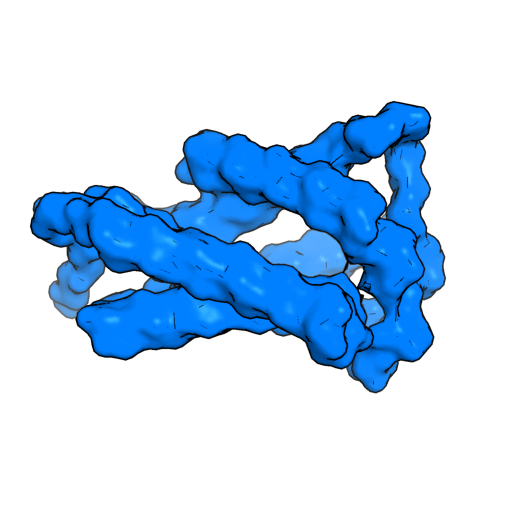
ATOM 588 C CA . LYS A 1 72 ? -7.924 16.086 15.022 1.00 83.19 72 LYS A CA 1
ATOM 589 C C . LYS A 1 72 ? -6.880 15.014 14.710 1.00 83.19 72 LYS A C 1
ATOM 591 O O . LYS A 1 72 ? -5.912 15.302 14.022 1.00 83.19 72 LYS A O 1
ATOM 596 N N . PHE A 1 73 ? -7.096 13.787 15.180 1.00 82.12 73 PHE A N 1
ATOM 597 C CA . PHE A 1 73 ? -6.186 12.677 14.921 1.00 82.12 73 PHE A CA 1
ATOM 598 C C . PHE A 1 73 ? -6.153 12.327 13.435 1.00 82.12 73 PHE A C 1
ATOM 600 O O . PHE A 1 73 ? -5.075 12.152 12.890 1.00 82.12 73 PHE A O 1
ATOM 607 N N . VAL A 1 74 ? -7.309 12.288 12.765 1.00 81.00 74 VAL A N 1
ATOM 608 C CA . VAL A 1 74 ? -7.388 12.043 11.315 1.00 81.00 74 VAL A CA 1
ATOM 609 C C . VAL A 1 74 ? -6.552 13.062 10.540 1.00 81.00 74 VAL A C 1
ATOM 611 O O . VAL A 1 74 ? -5.779 12.682 9.668 1.00 81.00 74 VAL A O 1
ATOM 614 N N . ILE A 1 75 ? -6.678 14.351 10.870 1.00 85.38 75 ILE A N 1
ATOM 615 C CA . ILE A 1 75 ? -5.898 15.413 10.221 1.00 85.38 75 ILE A CA 1
ATOM 616 C C . ILE A 1 75 ? -4.401 15.217 10.483 1.00 85.38 75 ILE A C 1
ATOM 618 O O . ILE A 1 75 ? -3.611 15.277 9.548 1.00 85.38 75 ILE A O 1
ATOM 622 N N . ILE A 1 76 ? -4.009 14.933 11.729 1.00 87.81 76 ILE A N 1
ATOM 623 C CA . ILE A 1 76 ? -2.607 14.669 12.086 1.00 87.81 76 ILE A CA 1
ATOM 624 C C . ILE A 1 76 ? -2.069 13.451 11.324 1.00 87.81 76 ILE A C 1
ATOM 626 O O . ILE A 1 76 ? -0.986 13.520 10.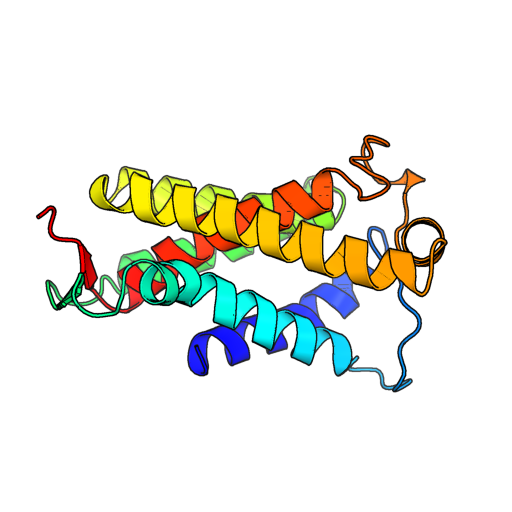758 1.00 87.81 76 ILE A O 1
ATOM 630 N N . ALA A 1 77 ? -2.833 12.363 11.253 1.00 85.81 77 ALA A N 1
ATOM 631 C CA . ALA A 1 77 ? -2.481 11.155 10.517 1.00 85.81 77 ALA A CA 1
ATOM 632 C C . ALA A 1 77 ? -2.296 11.433 9.014 1.00 85.81 77 ALA A C 1
ATOM 634 O O . ALA A 1 77 ? -1.308 10.999 8.426 1.00 85.81 77 ALA A O 1
ATOM 635 N N . LEU A 1 78 ? -3.177 12.221 8.391 1.00 85.00 78 LEU A N 1
ATOM 636 C CA . LEU A 1 78 ? -3.002 12.641 6.994 1.00 85.00 78 LEU A CA 1
ATOM 637 C C . LEU A 1 78 ? -1.736 13.479 6.801 1.00 85.00 78 LEU A C 1
ATOM 639 O O . LEU A 1 78 ? -0.974 13.223 5.872 1.00 85.00 78 LEU A O 1
ATOM 643 N N . ILE A 1 79 ? -1.481 14.438 7.697 1.00 91.31 79 ILE A N 1
ATOM 644 C CA . ILE A 1 79 ? -0.264 15.259 7.657 1.00 91.31 79 ILE A CA 1
ATOM 645 C C . ILE A 1 79 ? 0.977 14.375 7.785 1.00 91.31 79 ILE A C 1
ATOM 647 O O . ILE A 1 79 ? 1.901 14.537 6.998 1.00 91.31 79 ILE A O 1
ATOM 651 N N . ILE A 1 80 ? 0.988 13.420 8.719 1.00 91.81 80 ILE A N 1
ATOM 652 C CA . ILE A 1 80 ? 2.096 12.472 8.891 1.00 91.81 80 ILE A CA 1
ATOM 653 C C . ILE A 1 80 ? 2.285 11.642 7.622 1.00 91.81 80 ILE A C 1
ATOM 655 O O . ILE A 1 80 ? 3.407 11.527 7.152 1.00 91.81 80 ILE A O 1
ATOM 659 N N . THR A 1 81 ? 1.207 11.134 7.020 1.00 90.25 81 THR A N 1
ATOM 660 C CA . THR A 1 81 ? 1.277 10.344 5.778 1.00 90.25 81 THR A CA 1
ATOM 661 C C . THR A 1 81 ? 1.957 11.132 4.658 1.00 90.25 81 THR A C 1
ATOM 663 O O . THR A 1 81 ? 2.914 10.656 4.048 1.00 90.25 81 THR A O 1
ATOM 666 N N . ILE A 1 82 ? 1.490 12.362 4.418 1.00 91.56 82 ILE A N 1
ATOM 667 C CA . ILE A 1 82 ? 2.021 13.238 3.368 1.00 91.56 82 ILE A CA 1
ATOM 668 C C . ILE A 1 82 ? 3.462 13.644 3.692 1.00 91.56 82 ILE A C 1
ATOM 670 O O . ILE A 1 82 ? 4.328 13.575 2.823 1.00 91.56 82 ILE A O 1
ATOM 674 N N . ALA A 1 83 ? 3.741 14.028 4.939 1.00 94.88 83 ALA A N 1
ATOM 675 C CA . ALA A 1 83 ? 5.076 14.421 5.374 1.00 94.88 83 ALA A CA 1
ATOM 676 C C . ALA A 1 83 ? 6.073 13.267 5.229 1.00 94.88 83 ALA A C 1
ATOM 678 O O . ALA A 1 83 ? 7.139 13.467 4.657 1.00 94.88 83 ALA A O 1
ATOM 679 N N . THR A 1 84 ? 5.723 12.056 5.672 1.00 95.19 84 THR A N 1
ATOM 680 C CA . THR A 1 84 ? 6.556 10.861 5.501 1.00 95.19 84 THR A CA 1
ATOM 681 C C . THR A 1 84 ? 6.849 10.615 4.028 1.00 95.19 84 THR A C 1
ATOM 683 O O . THR A 1 84 ? 8.015 10.438 3.685 1.00 95.19 84 THR A O 1
ATOM 686 N N . PHE A 1 85 ? 5.835 10.650 3.157 1.00 94.00 85 PHE A N 1
ATOM 687 C CA . PHE A 1 85 ? 6.033 10.460 1.719 1.00 94.00 85 PHE A CA 1
ATOM 688 C C . PHE A 1 85 ? 7.014 11.498 1.146 1.00 94.00 85 PHE A C 1
ATOM 690 O O . PHE A 1 85 ? 8.020 11.144 0.530 1.00 94.00 85 PHE A O 1
ATOM 697 N N . VAL A 1 86 ? 6.768 12.784 1.418 1.00 93.50 86 VAL A N 1
ATOM 698 C CA . VAL A 1 86 ? 7.600 13.900 0.942 1.00 93.50 86 VAL A CA 1
ATOM 699 C C . VAL A 1 86 ? 9.034 13.796 1.462 1.00 93.50 86 VAL A C 1
ATOM 701 O O . VAL A 1 86 ? 9.972 14.003 0.696 1.00 93.50 86 VAL A O 1
ATOM 704 N N . ILE A 1 87 ? 9.227 13.453 2.738 1.00 96.00 87 ILE A N 1
ATOM 705 C CA . ILE A 1 87 ? 10.555 13.268 3.335 1.00 96.00 87 ILE A CA 1
ATOM 706 C C . ILE A 1 87 ? 11.284 12.102 2.657 1.00 96.00 87 ILE A C 1
ATOM 708 O O . ILE A 1 87 ? 12.445 12.261 2.278 1.00 96.00 87 ILE A O 1
ATOM 712 N N . CYS A 1 88 ? 10.612 10.963 2.458 1.00 95.75 88 CYS A N 1
ATOM 713 C CA . CYS A 1 88 ? 11.208 9.785 1.826 1.00 95.75 88 CYS A CA 1
ATOM 714 C C . CYS A 1 88 ? 11.731 10.105 0.423 1.00 95.75 88 CYS A C 1
ATOM 716 O O . CYS A 1 88 ? 12.886 9.813 0.122 1.00 95.75 88 CYS A O 1
ATOM 718 N N . VAL A 1 89 ? 10.918 10.756 -0.411 1.00 93.69 89 VAL A N 1
ATOM 719 C CA . VAL A 1 89 ? 11.291 11.003 -1.810 1.00 93.69 89 VAL A CA 1
ATOM 720 C C . VAL A 1 89 ? 12.189 12.231 -1.968 1.00 93.69 89 VAL A C 1
ATOM 722 O O . VAL A 1 89 ? 13.224 12.174 -2.629 1.00 93.69 89 VAL A O 1
ATOM 725 N N . ASN A 1 90 ? 11.829 13.369 -1.370 1.00 93.06 90 ASN A N 1
ATOM 726 C CA . ASN A 1 90 ? 12.499 14.634 -1.680 1.00 93.06 90 ASN A CA 1
ATOM 727 C C . ASN A 1 90 ? 13.760 14.868 -0.848 1.00 93.06 90 ASN A C 1
ATOM 729 O O . ASN A 1 90 ? 14.683 15.509 -1.356 1.00 93.06 90 ASN A O 1
ATOM 733 N N . ILE A 1 91 ? 13.807 14.360 0.386 1.00 95.56 91 ILE A N 1
ATOM 734 C CA . ILE A 1 91 ? 14.934 14.568 1.303 1.00 95.56 91 ILE A CA 1
ATOM 735 C C . ILE A 1 91 ? 15.845 13.345 1.300 1.00 95.56 91 ILE A C 1
ATOM 737 O O . ILE A 1 91 ? 17.028 13.470 1.002 1.00 95.56 91 ILE A O 1
ATOM 741 N N . LEU A 1 92 ? 15.290 12.167 1.588 1.00 95.44 92 LEU A N 1
ATOM 742 C CA . LEU A 1 92 ? 16.063 10.928 1.708 1.00 95.44 92 LEU A CA 1
ATOM 743 C C . LEU A 1 92 ? 16.388 10.281 0.356 1.00 95.44 92 LEU A C 1
ATOM 745 O O . LEU A 1 92 ? 17.212 9.373 0.315 1.00 95.44 92 LEU A O 1
ATOM 749 N N . LYS A 1 93 ? 15.760 10.749 -0.734 1.00 94.19 93 LYS A N 1
ATOM 750 C CA . LYS A 1 93 ? 15.932 10.215 -2.096 1.00 94.19 93 LYS A CA 1
ATOM 751 C C . LYS A 1 93 ? 15.713 8.700 -2.170 1.00 94.19 93 LYS A C 1
ATOM 753 O O . LYS A 1 93 ? 16.378 8.008 -2.935 1.00 94.19 93 LYS A O 1
ATOM 758 N N . LEU A 1 94 ? 14.794 8.186 -1.352 1.00 94.44 94 LEU A N 1
ATOM 759 C CA . LEU A 1 94 ? 14.408 6.782 -1.386 1.00 94.44 94 LEU A CA 1
ATOM 760 C C . LEU A 1 94 ? 13.612 6.497 -2.655 1.00 94.44 94 LEU A C 1
ATOM 762 O O . LEU A 1 94 ? 12.873 7.362 -3.129 1.00 94.44 94 LEU A O 1
ATOM 766 N N . ASN A 1 95 ? 13.728 5.262 -3.143 1.00 94.62 95 ASN A N 1
ATOM 767 C CA . ASN A 1 95 ? 12.916 4.782 -4.250 1.00 94.62 95 ASN A CA 1
ATOM 768 C C . ASN A 1 95 ? 11.420 4.968 -3.948 1.00 94.62 95 ASN A C 1
ATOM 770 O O . ASN A 1 95 ? 10.973 4.736 -2.813 1.00 94.62 95 ASN A O 1
ATOM 774 N N . SER A 1 96 ? 10.646 5.336 -4.969 1.00 94.56 96 SER A N 1
ATOM 775 C CA . SER A 1 96 ? 9.209 5.557 -4.834 1.00 94.56 96 SER A CA 1
ATOM 776 C C . SER A 1 96 ? 8.478 4.392 -4.164 1.00 94.56 96 SER A C 1
ATOM 778 O O . SER A 1 96 ? 7.615 4.663 -3.333 1.00 94.56 96 SER A O 1
ATOM 780 N N . ILE A 1 97 ? 8.815 3.119 -4.414 1.00 95.19 97 ILE A N 1
ATOM 781 C CA . ILE A 1 97 ? 8.108 1.993 -3.771 1.00 95.19 97 ILE A CA 1
ATOM 782 C C . ILE A 1 97 ? 8.243 2.013 -2.247 1.00 95.19 97 ILE A C 1
ATOM 784 O O . ILE A 1 97 ? 7.272 1.806 -1.520 1.00 95.19 97 ILE A O 1
ATOM 788 N N . VAL A 1 98 ? 9.422 2.373 -1.737 1.00 95.31 98 VAL A N 1
ATOM 789 C CA . VAL A 1 98 ? 9.663 2.504 -0.296 1.00 95.31 98 VAL A CA 1
ATOM 790 C C . VAL A 1 98 ? 8.839 3.660 0.267 1.00 95.31 98 VAL A C 1
ATOM 792 O O . VAL A 1 98 ? 8.224 3.531 1.328 1.00 95.31 98 VAL A O 1
ATOM 795 N N . ALA A 1 99 ? 8.753 4.767 -0.473 1.00 94.88 99 ALA A N 1
ATOM 796 C CA . ALA A 1 99 ? 7.901 5.894 -0.110 1.00 94.88 99 ALA A CA 1
ATOM 797 C C . ALA A 1 99 ? 6.399 5.563 -0.164 1.00 94.88 99 ALA A C 1
ATOM 799 O O . ALA A 1 99 ? 5.627 6.217 0.529 1.00 94.88 99 ALA A O 1
ATOM 800 N N . HIS A 1 100 ? 5.974 4.541 -0.911 1.00 93.06 100 HIS A N 1
ATOM 801 C CA . HIS A 1 100 ? 4.599 4.029 -0.885 1.00 93.06 100 HIS A CA 1
ATOM 802 C C . HIS A 1 100 ? 4.354 3.048 0.267 1.00 93.06 100 HIS A C 1
ATOM 804 O O . HIS A 1 100 ? 3.246 2.986 0.797 1.00 93.06 100 HIS A O 1
ATOM 810 N N . ILE A 1 101 ? 5.381 2.304 0.683 1.00 96.50 101 ILE A N 1
ATOM 811 C CA . ILE A 1 101 ? 5.310 1.349 1.793 1.00 96.50 101 ILE A CA 1
ATOM 812 C C . ILE A 1 101 ? 5.268 2.067 3.145 1.00 96.50 101 ILE A C 1
ATOM 814 O O . ILE A 1 101 ? 4.445 1.728 3.993 1.00 96.50 101 ILE A O 1
ATOM 818 N N . LEU A 1 102 ? 6.157 3.032 3.389 1.00 96.75 102 LEU A N 1
ATOM 819 C CA . LEU A 1 102 ? 6.371 3.573 4.738 1.00 96.75 102 LEU A CA 1
ATOM 820 C C . LEU A 1 102 ? 5.179 4.352 5.324 1.00 96.75 102 LEU A C 1
ATOM 822 O O . LEU A 1 102 ? 4.854 4.111 6.490 1.00 96.75 102 LEU A O 1
ATOM 826 N N . PRO A 1 103 ? 4.496 5.253 4.590 1.00 94.69 103 PRO A N 1
ATOM 827 C CA . PRO A 1 103 ? 3.385 6.018 5.149 1.00 94.69 103 PRO A CA 1
ATOM 828 C C . PRO A 1 103 ? 2.232 5.147 5.676 1.00 94.69 103 PRO A C 1
ATOM 830 O O . PRO A 1 103 ? 1.895 5.299 6.853 1.00 94.69 103 PRO A O 1
ATOM 833 N N . PRO A 1 104 ? 1.646 4.201 4.910 1.00 94.69 104 PRO A N 1
ATOM 834 C CA . PRO A 1 104 ? 0.570 3.370 5.444 1.00 94.69 104 PRO A CA 1
ATOM 835 C C . PRO A 1 104 ? 1.037 2.464 6.596 1.00 94.69 104 PRO A C 1
ATOM 837 O O . PRO A 1 104 ? 0.278 2.267 7.547 1.00 94.69 104 PRO A O 1
ATOM 840 N N . MET A 1 105 ? 2.300 2.022 6.602 1.00 96.56 105 MET A N 1
ATOM 841 C CA . MET A 1 105 ? 2.878 1.270 7.723 1.00 96.56 105 MET A CA 1
ATOM 842 C C . MET A 1 105 ? 2.910 2.108 9.008 1.00 96.56 105 MET A C 1
ATOM 844 O O . MET A 1 105 ? 2.437 1.673 10.059 1.00 96.56 105 MET A O 1
ATOM 848 N N . ILE A 1 106 ? 3.430 3.336 8.926 1.00 95.50 106 ILE A N 1
ATOM 849 C CA . ILE A 1 106 ? 3.508 4.263 10.062 1.00 95.50 106 ILE A CA 1
ATOM 850 C C . ILE A 1 106 ? 2.109 4.585 10.586 1.00 95.50 106 ILE A C 1
ATOM 852 O O . ILE A 1 106 ? 1.888 4.558 11.796 1.00 95.50 106 ILE A O 1
ATOM 856 N N . ILE A 1 107 ? 1.143 4.831 9.702 1.00 92.94 107 ILE A N 1
ATOM 857 C CA . ILE A 1 107 ? -0.235 5.111 10.113 1.00 92.94 107 ILE A CA 1
ATOM 858 C C . ILE A 1 107 ? -0.876 3.915 10.804 1.00 92.94 107 ILE A C 1
ATOM 860 O O . ILE A 1 107 ? -1.472 4.096 11.865 1.00 92.94 107 ILE A O 1
ATOM 864 N N . GLY A 1 108 ? -0.710 2.702 10.273 1.00 93.06 108 GLY A N 1
ATOM 865 C CA . GLY A 1 108 ? -1.204 1.497 10.939 1.00 93.06 108 GLY A CA 1
ATOM 866 C C . GLY A 1 108 ? -0.608 1.331 12.342 1.00 93.06 108 GLY A C 1
ATOM 867 O O . GLY A 1 108 ? -1.339 1.067 13.298 1.00 93.06 108 GLY A O 1
ATOM 868 N N . LEU A 1 109 ? 0.694 1.600 12.510 1.00 94.12 109 LEU A N 1
ATOM 869 C CA . LEU A 1 109 ? 1.355 1.566 13.819 1.00 94.12 109 LEU A CA 1
ATOM 870 C C . LEU A 1 109 ? 0.803 2.627 14.779 1.00 94.12 109 LEU A C 1
ATOM 872 O O . LEU A 1 109 ? 0.481 2.300 15.921 1.00 94.12 109 LEU A O 1
ATOM 876 N N . ILE A 1 110 ? 0.646 3.877 14.334 1.00 91.19 110 ILE A N 1
ATOM 877 C CA . ILE A 1 110 ? 0.079 4.957 15.160 1.00 91.19 110 ILE A CA 1
ATOM 878 C C . ILE A 1 110 ? -1.361 4.610 15.569 1.00 91.19 110 ILE A C 1
ATOM 880 O O . ILE A 1 110 ? -1.727 4.769 16.736 1.00 91.19 110 ILE A O 1
ATOM 884 N N . CYS A 1 111 ? -2.168 4.090 14.642 1.00 88.44 111 CYS A N 1
ATOM 885 C CA . CYS A 1 111 ? -3.522 3.622 14.917 1.00 88.44 111 CYS A CA 1
ATOM 886 C C . CYS A 1 111 ? -3.544 2.512 15.977 1.00 88.44 111 CYS A C 1
ATOM 888 O O . CYS A 1 111 ? -4.349 2.587 16.899 1.00 88.44 111 CYS A O 1
ATOM 890 N N . ILE A 1 112 ? -2.637 1.534 15.902 1.00 89.44 112 ILE A N 1
ATOM 891 C CA . ILE A 1 112 ? -2.511 0.450 16.889 1.00 89.44 112 ILE A CA 1
ATOM 892 C C . ILE A 1 112 ? -2.053 0.961 18.260 1.00 89.44 112 ILE A C 1
ATOM 894 O O . ILE A 1 112 ? -2.545 0.496 19.290 1.00 89.44 112 ILE A O 1
ATOM 898 N N . VAL A 1 113 ? -1.107 1.904 18.294 1.00 89.38 113 VAL A N 1
ATOM 899 C CA . VAL A 1 113 ? -0.637 2.525 19.543 1.00 89.38 113 VAL A CA 1
ATOM 900 C C . VAL A 1 113 ? -1.783 3.272 20.222 1.00 89.38 113 VAL A C 1
ATOM 902 O O . VAL A 1 113 ? -1.953 3.152 21.434 1.00 89.38 113 VAL A O 1
ATOM 905 N N . TYR A 1 114 ? -2.596 3.988 19.441 1.00 84.62 114 TYR A N 1
ATOM 906 C CA . TYR A 1 114 ? -3.787 4.672 19.938 1.00 84.62 114 TYR A CA 1
ATOM 907 C C . TYR A 1 114 ? -4.891 3.689 20.356 1.00 84.62 114 TYR A C 1
ATOM 909 O O . TYR A 1 114 ? -5.578 3.910 21.353 1.00 84.62 114 TYR A O 1
ATOM 917 N N . ARG A 1 115 ? -5.058 2.596 19.601 1.00 83.38 115 ARG A N 1
ATOM 918 C CA . ARG A 1 115 ? -6.128 1.606 19.753 1.00 83.38 115 ARG A CA 1
ATOM 919 C C . ARG A 1 115 ? -5.637 0.188 19.478 1.00 83.38 115 ARG A C 1
ATOM 921 O O . ARG A 1 115 ? -5.593 -0.289 18.347 1.00 83.38 115 ARG A O 1
ATOM 928 N N . ARG A 1 116 ? -5.314 -0.524 20.559 1.00 85.75 116 ARG A N 1
ATOM 929 C CA . ARG A 1 116 ? -4.788 -1.899 20.512 1.00 85.75 116 ARG A CA 1
ATOM 930 C C . ARG A 1 116 ? -5.773 -2.914 19.927 1.00 85.75 116 ARG A C 1
ATOM 932 O O . ARG A 1 116 ? -5.343 -3.965 19.462 1.00 85.75 116 ARG A O 1
ATOM 939 N N . ASP A 1 117 ? -7.069 -2.615 19.920 1.00 83.31 117 ASP A N 1
ATOM 940 C CA . ASP A 1 117 ? -8.087 -3.466 19.301 1.00 83.31 117 ASP A CA 1
ATOM 941 C C . ASP A 1 117 ? -7.961 -3.541 17.767 1.00 83.31 117 ASP A C 1
ATOM 943 O O . ASP A 1 117 ? -8.466 -4.486 17.165 1.00 83.31 117 ASP A O 1
ATOM 947 N N . PHE A 1 118 ? -7.207 -2.629 17.140 1.00 85.88 118 PHE A N 1
ATOM 948 C CA . PHE A 1 118 ? -6.938 -2.643 15.699 1.00 85.88 118 PHE A CA 1
ATOM 949 C C . PHE A 1 118 ? -5.831 -3.603 15.258 1.00 85.88 118 PHE A C 1
ATOM 951 O O . PHE A 1 118 ? -5.701 -3.837 14.063 1.00 85.88 118 PHE A O 1
ATOM 958 N N . ILE A 1 119 ? -5.072 -4.218 16.175 1.00 90.19 119 ILE A N 1
ATOM 959 C CA . ILE A 1 119 ? -3.950 -5.107 15.813 1.00 90.19 119 ILE A CA 1
ATOM 960 C C . ILE A 1 119 ? -4.399 -6.238 14.883 1.00 90.19 119 ILE A C 1
ATOM 962 O O . ILE A 1 119 ? -3.817 -6.436 13.819 1.00 90.19 119 ILE A O 1
ATOM 966 N N . VAL A 1 120 ? -5.434 -6.981 15.280 1.00 88.69 120 VAL A N 1
ATOM 967 C CA . VAL A 1 120 ? -5.926 -8.124 14.500 1.00 88.69 120 VAL A CA 1
ATOM 968 C C . VAL A 1 120 ? -6.537 -7.662 13.169 1.00 88.69 120 VAL A C 1
ATOM 970 O O . VAL A 1 120 ? -6.133 -8.208 12.141 1.00 88.69 120 VAL A O 1
ATOM 973 N N . PRO A 1 121 ? -7.424 -6.643 13.139 1.00 87.56 121 PRO A N 1
ATOM 974 C CA . PRO A 1 121 ? -7.902 -6.069 11.886 1.00 87.56 121 PRO A CA 1
ATOM 975 C C . PRO A 1 121 ? -6.804 -5.630 10.920 1.00 87.56 121 PRO A C 1
ATOM 977 O O . PRO A 1 121 ? -6.859 -5.985 9.743 1.00 87.56 121 PRO A O 1
ATOM 980 N N . ALA A 1 122 ? -5.788 -4.922 11.412 1.00 91.56 122 ALA A N 1
ATOM 981 C CA . ALA A 1 122 ? -4.683 -4.428 10.601 1.00 91.56 122 ALA A CA 1
ATOM 982 C C . ALA A 1 122 ? -3.876 -5.575 9.987 1.00 91.56 122 ALA A C 1
ATOM 984 O O . ALA A 1 122 ? -3.649 -5.610 8.779 1.00 91.56 122 ALA A O 1
ATOM 985 N N . LEU A 1 123 ? -3.458 -6.533 10.822 1.00 94.25 123 LEU A N 1
ATOM 986 C CA . LEU A 1 123 ? -2.620 -7.650 10.392 1.00 94.25 123 LEU A CA 1
ATOM 987 C C . LEU A 1 123 ? -3.350 -8.544 9.397 1.00 94.25 123 LEU A C 1
ATOM 989 O O . LEU A 1 123 ? -2.776 -8.897 8.370 1.00 94.25 123 LEU A O 1
ATOM 993 N N . LEU A 1 124 ? -4.615 -8.878 9.670 1.00 92.94 124 LEU A N 1
ATOM 994 C CA . LEU A 1 124 ? -5.409 -9.666 8.735 1.00 92.94 124 LEU A CA 1
ATOM 995 C C . LEU A 1 124 ? -5.600 -8.897 7.428 1.00 92.94 124 LEU A C 1
ATOM 997 O O . LEU A 1 124 ? -5.310 -9.448 6.375 1.00 92.94 124 LEU A O 1
ATOM 1001 N N . SER A 1 125 ? -5.979 -7.618 7.470 1.00 93.19 125 SER A N 1
ATOM 1002 C CA . SER A 1 125 ? -6.139 -6.813 6.249 1.00 93.19 125 SER A CA 1
ATOM 1003 C C . SER A 1 125 ? -4.871 -6.759 5.401 1.00 93.19 125 SER A C 1
ATOM 1005 O O . SER A 1 125 ? -4.943 -6.925 4.185 1.00 93.19 125 SER A O 1
ATOM 1007 N N . GLY A 1 126 ? -3.711 -6.578 6.039 1.00 95.88 126 GLY A N 1
ATOM 1008 C CA . GLY A 1 126 ? -2.414 -6.624 5.370 1.00 95.88 126 GLY A CA 1
ATOM 1009 C C . GLY A 1 126 ? -2.145 -7.988 4.735 1.00 95.88 126 GLY A C 1
ATOM 1010 O O . GLY A 1 126 ? -1.878 -8.061 3.540 1.00 95.88 126 GLY A O 1
ATOM 1011 N N . LEU A 1 127 ? -2.277 -9.082 5.491 1.00 96.56 127 LEU A N 1
ATOM 1012 C CA . LEU A 1 127 ? -2.058 -10.441 4.973 1.00 96.56 127 LEU A CA 1
ATOM 1013 C C . LEU A 1 127 ? -3.005 -10.792 3.821 1.00 96.56 127 LEU A C 1
ATOM 1015 O O . LEU A 1 127 ? -2.587 -11.392 2.834 1.00 96.56 127 LEU A O 1
ATOM 1019 N N . PHE A 1 128 ? -4.271 -10.397 3.915 1.00 95.31 128 PHE A N 1
ATOM 1020 C CA . PHE A 1 128 ? -5.230 -10.634 2.846 1.00 95.31 128 PHE A CA 1
ATOM 1021 C C . PHE A 1 128 ? -4.901 -9.832 1.590 1.00 95.31 128 PHE A C 1
ATOM 1023 O O . PHE A 1 128 ? -4.996 -10.382 0.495 1.00 95.31 128 PHE A O 1
ATOM 1030 N N . LEU A 1 129 ? -4.450 -8.581 1.716 1.00 95.88 129 LEU A N 1
ATOM 1031 C CA . LEU A 1 129 ? -3.968 -7.854 0.545 1.00 95.88 129 LEU A CA 1
ATOM 1032 C C . LEU A 1 129 ? -2.702 -8.465 -0.048 1.00 95.88 129 LEU A C 1
ATOM 1034 O O . LEU A 1 129 ? -2.609 -8.486 -1.264 1.00 95.88 129 LEU A O 1
ATOM 1038 N N . VAL A 1 130 ? -1.785 -9.032 0.745 1.00 97.50 130 VAL A N 1
ATOM 1039 C CA . VAL A 1 130 ? -0.645 -9.793 0.192 1.00 97.50 130 VAL A CA 1
ATOM 1040 C C . VAL A 1 130 ? -1.135 -10.933 -0.693 1.00 97.50 130 VAL A C 1
ATOM 1042 O O . VAL A 1 130 ? -0.643 -11.088 -1.806 1.00 97.50 130 VAL A O 1
ATOM 1045 N N . ILE A 1 131 ? -2.120 -11.707 -0.228 1.00 96.62 131 ILE A N 1
ATOM 1046 C CA . ILE A 1 131 ? -2.697 -12.815 -1.004 1.00 96.62 131 ILE A CA 1
ATOM 1047 C C . ILE A 1 131 ? -3.313 -12.293 -2.304 1.00 96.62 131 ILE A C 1
ATOM 1049 O O . ILE A 1 131 ? -3.105 -12.886 -3.358 1.00 96.62 131 ILE A O 1
ATOM 1053 N N . ILE A 1 132 ? -4.040 -11.175 -2.246 1.00 95.31 132 ILE A N 1
ATOM 1054 C CA . ILE A 1 132 ? -4.673 -10.575 -3.425 1.00 95.31 132 ILE A CA 1
ATOM 1055 C C . ILE A 1 132 ? -3.625 -10.026 -4.396 1.00 95.31 132 ILE A C 1
ATOM 1057 O O . ILE A 1 132 ? -3.726 -10.309 -5.587 1.00 95.31 132 ILE A O 1
ATOM 1061 N N . THR A 1 133 ? -2.598 -9.316 -3.914 1.00 95.62 133 THR A N 1
ATOM 1062 C CA . THR A 1 133 ? -1.466 -8.857 -4.734 1.00 95.62 133 THR A CA 1
ATOM 1063 C C . THR A 1 133 ? -0.787 -10.041 -5.407 1.00 95.62 133 THR A C 1
ATOM 1065 O O . THR A 1 133 ? -0.598 -10.035 -6.620 1.00 95.62 133 THR A O 1
ATOM 1068 N N . PHE A 1 134 ? -0.460 -11.079 -4.635 1.00 97.00 134 PHE A N 1
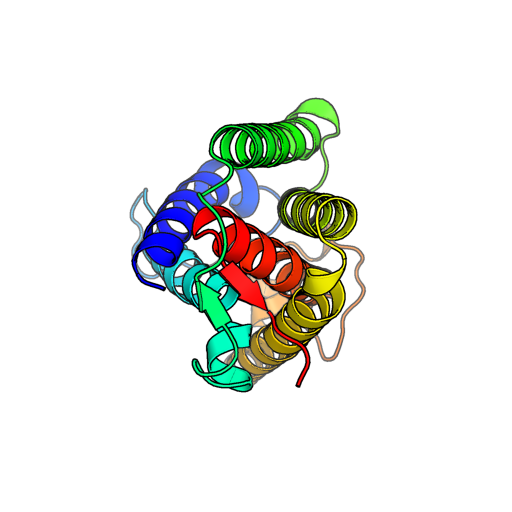ATOM 1069 C CA . PHE A 1 134 ? 0.220 -12.265 -5.138 1.00 97.00 134 PHE A CA 1
ATOM 1070 C C . PHE A 1 134 ? -0.616 -12.988 -6.196 1.00 97.00 134 PHE A C 1
ATOM 1072 O O . PHE A 1 134 ? -0.104 -13.312 -7.266 1.00 97.00 134 PHE A O 1
ATOM 1079 N N . ALA A 1 135 ? -1.909 -13.203 -5.933 1.00 96.56 135 ALA A N 1
ATOM 1080 C CA . ALA A 1 135 ? -2.821 -13.853 -6.867 1.00 96.56 135 ALA A CA 1
ATOM 1081 C C . ALA A 1 135 ? -3.002 -13.034 -8.151 1.00 96.56 135 ALA A C 1
ATOM 1083 O O . ALA A 1 135 ? -2.956 -13.594 -9.244 1.00 96.56 135 ALA A O 1
ATOM 1084 N N . TRP A 1 136 ? -3.167 -11.715 -8.028 1.00 94.31 136 TRP A N 1
ATOM 1085 C CA . TRP A 1 136 ? -3.317 -10.816 -9.168 1.00 94.31 136 TRP A CA 1
ATOM 1086 C C . TRP A 1 136 ? -2.070 -10.802 -10.053 1.00 94.31 136 TRP A C 1
ATOM 1088 O O . TRP A 1 136 ? -2.174 -10.989 -11.264 1.00 94.31 136 TRP A O 1
ATOM 1098 N N . GLN A 1 137 ? -0.883 -10.652 -9.464 1.00 93.94 137 GLN A N 1
ATOM 1099 C CA . GLN A 1 137 ? 0.356 -10.646 -10.239 1.00 93.94 137 GLN A CA 1
ATOM 1100 C C . GLN A 1 137 ? 0.670 -12.017 -10.842 1.00 93.94 137 GLN A C 1
ATOM 1102 O O . GLN A 1 137 ? 1.034 -12.089 -12.013 1.00 93.94 137 GLN A O 1
ATOM 1107 N N . SER A 1 138 ? 0.437 -13.106 -10.104 1.00 96.00 138 SER A N 1
ATOM 1108 C CA . SER A 1 138 ? 0.587 -14.468 -10.635 1.00 96.00 138 SER A CA 1
ATOM 1109 C C . SER A 1 138 ? -0.346 -14.716 -11.823 1.00 96.00 138 SER A C 1
ATOM 1111 O O . SER A 1 138 ? 0.056 -15.329 -12.811 1.00 96.00 138 SER A O 1
ATOM 1113 N N . LEU A 1 139 ? -1.584 -14.211 -11.756 1.00 96.00 139 LEU A N 1
ATOM 1114 C CA . LEU A 1 139 ? -2.537 -14.298 -12.859 1.00 96.00 139 LEU A CA 1
ATOM 1115 C C . LEU A 1 139 ? -2.036 -13.536 -14.089 1.00 96.00 139 LEU A C 1
ATOM 1117 O O . LEU A 1 139 ? -2.109 -14.068 -15.190 1.00 96.00 139 LEU A O 1
ATOM 1121 N N . ILE A 1 140 ? -1.503 -12.322 -13.921 1.00 93.06 140 ILE A N 1
ATOM 1122 C CA . ILE A 1 140 ? -0.944 -11.563 -15.048 1.00 93.06 140 ILE A CA 1
ATOM 1123 C C . ILE A 1 140 ? 0.265 -12.291 -15.639 1.00 93.06 140 ILE A C 1
ATOM 1125 O O . ILE A 1 140 ? 0.339 -12.443 -16.855 1.00 93.06 140 ILE A O 1
ATOM 1129 N N . MET A 1 141 ? 1.176 -12.790 -14.802 1.00 94.69 141 MET A N 1
ATOM 1130 C CA . MET A 1 141 ? 2.364 -13.523 -15.247 1.00 94.69 141 MET A CA 1
ATOM 1131 C C . MET A 1 141 ? 2.029 -14.806 -16.015 1.00 94.69 141 MET A C 1
ATOM 1133 O O . MET A 1 141 ? 2.801 -15.211 -16.879 1.00 94.69 141 MET A O 1
ATOM 1137 N N . LEU A 1 142 ? 0.874 -15.427 -15.754 1.00 95.81 142 LEU A N 1
ATOM 1138 C CA . LEU A 1 142 ? 0.404 -16.572 -16.536 1.00 95.81 142 LEU A CA 1
ATOM 1139 C C . LEU A 1 142 ? 0.157 -16.205 -18.009 1.00 95.81 142 LEU A C 1
ATOM 1141 O O . LEU A 1 142 ? 0.412 -17.019 -18.893 1.00 95.81 142 LEU A O 1
ATOM 1145 N N . PHE A 1 143 ? -0.333 -14.990 -18.272 1.00 95.31 143 PHE A N 1
ATOM 1146 C CA . PHE A 1 143 ? -0.609 -14.500 -19.627 1.00 95.31 143 PHE A CA 1
ATOM 1147 C C . PHE A 1 143 ? 0.555 -13.707 -20.227 1.00 95.31 143 PHE A C 1
ATOM 1149 O O . PHE A 1 143 ? 0.710 -13.680 -21.446 1.00 95.31 143 PHE A O 1
ATOM 1156 N N . TYR A 1 144 ? 1.368 -13.067 -19.387 1.00 94.31 144 TYR A N 1
ATOM 1157 C CA . TYR A 1 144 ? 2.510 -12.257 -19.789 1.00 94.31 144 TYR A CA 1
ATOM 1158 C C . TYR A 1 144 ? 3.698 -12.485 -18.835 1.00 94.31 144 TYR A C 1
ATOM 1160 O O . TYR A 1 144 ? 3.901 -11.714 -17.896 1.00 94.31 144 TYR A O 1
ATOM 1168 N N . PRO A 1 145 ? 4.498 -13.546 -19.048 1.00 92.88 145 PRO A N 1
ATOM 1169 C CA . PRO A 1 145 ? 5.559 -13.951 -18.116 1.00 92.88 145 PRO A CA 1
ATOM 1170 C C . PRO A 1 145 ? 6.646 -12.893 -17.876 1.00 92.88 145 PRO A C 1
ATOM 1172 O O . PRO A 1 145 ? 7.228 -12.832 -16.797 1.00 92.88 145 PRO A O 1
ATOM 1175 N N . GLU A 1 146 ? 6.896 -12.037 -18.865 1.00 92.56 146 GLU A N 1
ATOM 1176 C CA . GLU A 1 146 ? 7.926 -10.988 -18.841 1.00 92.56 146 GLU A CA 1
ATOM 1177 C C . GLU A 1 146 ? 7.421 -9.673 -18.226 1.00 92.56 146 GLU A C 1
ATOM 1179 O O . GLU A 1 146 ? 8.137 -8.671 -18.203 1.00 92.56 146 GLU A O 1
ATOM 1184 N N . VAL A 1 147 ? 6.182 -9.651 -17.717 1.00 92.19 147 VAL A N 1
ATOM 1185 C CA . VAL A 1 147 ? 5.547 -8.435 -17.193 1.00 92.19 147 VAL A CA 1
ATOM 1186 C C . VAL A 1 147 ? 6.401 -7.750 -16.125 1.00 92.19 147 VAL A C 1
ATOM 1188 O O . VAL A 1 147 ? 6.520 -6.528 -16.135 1.00 92.19 147 VAL A O 1
ATOM 1191 N N . ILE A 1 148 ? 7.049 -8.523 -15.247 1.00 91.12 148 ILE A N 1
ATOM 1192 C CA . ILE A 1 148 ? 7.855 -7.973 -14.154 1.00 91.12 148 ILE A CA 1
ATOM 1193 C C . ILE A 1 148 ? 9.091 -7.250 -14.694 1.00 91.12 148 ILE A C 1
ATOM 1195 O O . ILE A 1 148 ? 9.329 -6.101 -14.336 1.00 91.12 148 ILE A O 1
ATOM 1199 N N . SER A 1 149 ? 9.847 -7.880 -15.595 1.00 89.75 149 SER A N 1
ATOM 1200 C CA . SER A 1 149 ? 11.051 -7.276 -16.179 1.00 89.75 149 SER A CA 1
ATOM 1201 C C . SER A 1 149 ? 10.748 -6.102 -17.107 1.00 89.75 149 SER A C 1
ATOM 1203 O O . SER A 1 149 ? 11.593 -5.225 -17.263 1.00 89.75 149 SER A O 1
ATOM 1205 N N . ASN A 1 150 ? 9.564 -6.087 -17.724 1.00 91.38 150 ASN A N 1
ATOM 1206 C CA . ASN A 1 150 ? 9.199 -5.072 -18.711 1.00 91.38 150 ASN A CA 1
ATOM 1207 C C . ASN A 1 150 ? 8.537 -3.843 -18.083 1.00 91.38 150 ASN A C 1
ATOM 1209 O O . ASN A 1 150 ? 8.595 -2.767 -18.672 1.00 91.38 150 ASN A O 1
ATOM 1213 N N . ILE A 1 151 ? 7.905 -3.994 -16.916 1.00 91.56 151 ILE A N 1
ATOM 1214 C CA . ILE A 1 151 ? 7.189 -2.903 -16.250 1.00 91.56 151 ILE A CA 1
ATOM 1215 C C . ILE A 1 151 ? 7.952 -2.377 -15.031 1.00 91.56 151 ILE A C 1
ATOM 1217 O O . ILE A 1 151 ? 7.972 -1.171 -14.813 1.00 91.56 151 ILE A O 1
ATOM 1221 N N . TRP A 1 152 ? 8.588 -3.223 -14.222 1.00 93.25 152 TRP A N 1
ATOM 1222 C CA . TRP A 1 152 ? 9.292 -2.753 -13.028 1.00 93.25 152 TRP A CA 1
ATOM 1223 C C . TRP A 1 152 ? 10.743 -2.419 -13.348 1.00 93.25 152 TRP A C 1
ATOM 1225 O O . TRP A 1 152 ? 11.430 -3.160 -14.051 1.00 93.25 152 TRP A O 1
ATOM 1235 N N . TYR A 1 153 ? 11.259 -1.346 -12.747 1.00 93.19 153 TYR A N 1
ATOM 1236 C CA . TYR A 1 153 ? 12.696 -1.084 -12.744 1.00 93.19 153 TYR A CA 1
ATOM 1237 C C . TYR A 1 153 ? 13.372 -1.977 -11.701 1.00 93.19 153 TYR A C 1
ATOM 1239 O O . TYR A 1 153 ? 13.770 -1.516 -10.633 1.00 93.19 153 TYR A O 1
ATOM 1247 N N . VAL A 1 154 ? 13.484 -3.274 -12.000 1.00 88.44 154 VAL A N 1
ATOM 1248 C CA . VAL A 1 154 ? 13.975 -4.308 -11.069 1.00 88.44 154 VAL A CA 1
ATOM 1249 C C . VAL A 1 154 ? 15.349 -3.959 -10.483 1.00 88.44 154 VAL A C 1
ATOM 1251 O O . VAL A 1 154 ? 15.602 -4.240 -9.315 1.00 88.44 154 VAL A O 1
ATOM 1254 N N . GLN A 1 155 ? 16.211 -3.277 -11.245 1.00 89.69 155 GLN A N 1
ATOM 1255 C CA . GLN A 1 155 ? 17.517 -2.798 -10.777 1.00 89.69 155 GLN A CA 1
ATOM 1256 C C . GLN A 1 155 ? 17.450 -1.783 -9.622 1.00 89.69 155 GLN A C 1
ATOM 1258 O O . GLN A 1 155 ? 18.435 -1.605 -8.911 1.00 89.69 155 GLN A O 1
ATOM 1263 N N . ASN A 1 156 ? 16.308 -1.118 -9.440 1.00 92.62 156 ASN A N 1
ATOM 1264 C CA . ASN A 1 156 ? 16.076 -0.153 -8.367 1.00 92.62 156 ASN A CA 1
ATOM 1265 C C . ASN A 1 156 ? 15.386 -0.788 -7.143 1.00 92.62 156 ASN A C 1
ATOM 1267 O O . ASN A 1 156 ? 15.100 -0.088 -6.170 1.00 92.62 156 ASN A O 1
ATOM 1271 N N . LEU A 1 157 ? 15.110 -2.095 -7.194 1.00 93.31 157 LEU A N 1
ATOM 1272 C CA . LEU A 1 157 ? 14.532 -2.889 -6.111 1.00 93.31 157 LEU A CA 1
ATOM 1273 C C . LEU A 1 157 ? 15.628 -3.701 -5.399 1.00 93.31 157 LEU A C 1
ATOM 1275 O O . LEU A 1 157 ? 16.791 -3.695 -5.795 1.00 93.31 157 LEU A O 1
ATOM 1279 N N . SER A 1 158 ? 15.268 -4.439 -4.348 1.00 93.50 158 SER A N 1
ATOM 1280 C CA . SER A 1 158 ? 16.199 -5.304 -3.603 1.00 93.50 158 SER A CA 1
ATOM 1281 C C . SER A 1 158 ? 16.735 -6.492 -4.408 1.00 93.50 158 SER A C 1
ATOM 1283 O O . SER A 1 158 ? 17.688 -7.141 -3.979 1.00 93.50 158 SER A O 1
ATOM 1285 N N . GLY A 1 159 ? 16.103 -6.817 -5.540 1.00 91.19 159 GLY A N 1
ATOM 1286 C CA . GLY A 1 159 ? 16.389 -8.015 -6.331 1.00 91.19 159 GLY A CA 1
ATOM 1287 C C . GLY A 1 159 ? 15.807 -9.309 -5.745 1.00 91.19 159 GLY A C 1
ATOM 1288 O O . GLY A 1 159 ? 16.005 -10.377 -6.322 1.00 91.19 159 GLY A O 1
ATOM 1289 N N . VAL A 1 160 ? 15.078 -9.245 -4.625 1.00 95.19 160 VAL A N 1
ATOM 1290 C CA . VAL A 1 160 ? 14.423 -10.416 -4.026 1.00 95.19 160 VAL A CA 1
ATOM 1291 C C . VAL A 1 160 ? 13.071 -10.651 -4.695 1.00 95.19 160 VAL A C 1
ATOM 1293 O O . VAL A 1 160 ? 12.163 -9.829 -4.586 1.00 95.19 160 VAL A O 1
ATOM 1296 N N . LEU A 1 161 ? 12.925 -11.803 -5.355 1.00 94.56 161 LEU A N 1
ATOM 1297 C CA . LEU A 1 161 ? 11.694 -12.204 -6.036 1.00 94.56 161 LEU A CA 1
ATOM 1298 C C . LEU A 1 161 ? 11.052 -13.418 -5.349 1.00 94.56 161 LEU A C 1
ATOM 1300 O O . LEU A 1 161 ? 11.725 -14.406 -5.056 1.00 94.56 161 LEU A O 1
ATOM 1304 N N . ILE A 1 162 ? 9.734 -13.381 -5.152 1.00 95.88 162 ILE A N 1
ATOM 1305 C CA . ILE A 1 162 ? 8.923 -14.499 -4.658 1.00 95.88 162 ILE A CA 1
ATOM 1306 C C . ILE A 1 162 ? 8.046 -14.981 -5.810 1.00 95.88 162 ILE A C 1
ATOM 1308 O O . ILE A 1 162 ? 7.113 -14.299 -6.216 1.00 95.88 162 ILE A O 1
ATOM 1312 N N . SER A 1 163 ? 8.344 -16.163 -6.355 1.00 93.88 163 SER A N 1
ATOM 1313 C CA . SER A 1 163 ? 7.688 -16.680 -7.574 1.00 93.88 163 SER A CA 1
ATOM 1314 C C . SER A 1 163 ? 7.736 -15.693 -8.755 1.00 93.88 163 SER A C 1
ATOM 1316 O O . SER A 1 163 ? 6.802 -15.609 -9.542 1.00 93.88 163 SER A O 1
ATOM 1318 N N . GLY A 1 164 ? 8.826 -14.923 -8.855 1.00 92.50 164 GLY A N 1
ATOM 1319 C CA . GLY A 1 164 ? 9.033 -13.895 -9.880 1.00 92.50 164 GLY A CA 1
ATOM 1320 C C . GLY A 1 164 ? 8.458 -12.514 -9.546 1.00 92.50 164 GLY A C 1
ATOM 1321 O O . GLY A 1 164 ? 8.823 -11.552 -10.208 1.00 92.50 164 GLY A O 1
ATOM 1322 N N . ILE A 1 165 ? 7.650 -12.386 -8.491 1.00 95.25 165 ILE A N 1
ATOM 1323 C CA . ILE A 1 165 ? 7.087 -11.109 -8.026 1.00 95.25 165 ILE A CA 1
ATOM 1324 C C . ILE A 1 165 ? 8.087 -10.400 -7.101 1.00 95.25 165 ILE A C 1
ATOM 1326 O O . ILE A 1 165 ? 8.577 -11.045 -6.168 1.00 95.25 165 ILE A O 1
ATOM 1330 N N . PRO A 1 166 ? 8.380 -9.098 -7.282 1.00 95.94 166 PRO A N 1
ATOM 1331 C CA . PRO A 1 166 ? 9.242 -8.368 -6.360 1.00 95.94 166 PRO A CA 1
ATOM 1332 C C . PRO A 1 166 ? 8.689 -8.364 -4.935 1.00 95.94 166 PRO A C 1
ATOM 1334 O O . PRO A 1 166 ? 7.502 -8.121 -4.711 1.00 95.94 166 PRO A O 1
ATOM 1337 N N . LEU A 1 167 ? 9.553 -8.622 -3.951 1.00 96.94 167 LEU A N 1
ATOM 1338 C CA . LEU A 1 167 ? 9.172 -8.647 -2.536 1.00 96.94 167 LEU A CA 1
ATOM 1339 C C . LEU A 1 167 ? 8.493 -7.336 -2.105 1.00 96.94 167 LEU A C 1
ATOM 1341 O O . LEU A 1 167 ? 7.541 -7.350 -1.323 1.00 96.94 167 LEU A O 1
ATOM 1345 N N . GLU A 1 168 ? 8.958 -6.208 -2.634 1.00 96.69 168 GLU A N 1
ATOM 1346 C CA . GLU A 1 168 ? 8.439 -4.874 -2.356 1.00 96.69 168 GLU A CA 1
ATOM 1347 C C . GLU A 1 168 ? 6.956 -4.729 -2.711 1.00 96.69 168 GLU A C 1
ATOM 1349 O O . GLU A 1 168 ? 6.238 -4.050 -1.982 1.00 96.69 168 GLU A O 1
ATOM 1354 N N . GLU A 1 169 ? 6.466 -5.413 -3.749 1.00 95.62 169 GLU A N 1
ATOM 1355 C CA . GLU A 1 169 ? 5.043 -5.420 -4.116 1.00 95.62 169 GLU A CA 1
ATOM 1356 C C . GLU A 1 169 ? 4.180 -6.055 -3.031 1.00 95.62 169 GLU A C 1
ATOM 1358 O O . GLU A 1 169 ? 3.104 -5.563 -2.680 1.00 95.62 169 GLU A O 1
ATOM 1363 N N . LEU A 1 170 ? 4.670 -7.156 -2.463 1.00 97.69 170 LEU A N 1
ATOM 1364 C CA . LEU A 1 170 ? 3.979 -7.858 -1.390 1.00 97.69 170 LEU A CA 1
ATOM 1365 C C . LEU A 1 170 ? 4.022 -7.030 -0.104 1.00 97.69 170 LEU A C 1
ATOM 1367 O O . LEU A 1 170 ? 3.009 -6.909 0.584 1.00 97.69 170 LEU A O 1
ATOM 1371 N N . ILE A 1 171 ? 5.159 -6.395 0.195 1.00 98.00 171 ILE A N 1
ATOM 1372 C CA . ILE A 1 171 ? 5.278 -5.479 1.335 1.00 98.00 171 ILE A CA 1
ATOM 1373 C C . ILE A 1 171 ? 4.360 -4.265 1.149 1.00 98.00 171 ILE A C 1
ATOM 1375 O O . ILE A 1 171 ? 3.723 -3.833 2.111 1.00 98.00 171 ILE A O 1
ATOM 1379 N N . PHE A 1 172 ? 4.248 -3.730 -0.067 1.00 96.50 172 PHE A N 1
ATOM 1380 C CA . PHE A 1 172 ? 3.328 -2.644 -0.384 1.00 96.50 172 PHE A CA 1
ATOM 1381 C C . PHE A 1 172 ? 1.873 -3.066 -0.173 1.00 96.50 172 PHE A C 1
ATOM 1383 O O . PHE A 1 172 ? 1.148 -2.379 0.550 1.00 96.50 172 PHE A O 1
ATOM 1390 N N . GLY A 1 173 ? 1.470 -4.227 -0.702 1.00 96.56 173 GLY A N 1
ATOM 1391 C CA . GLY A 1 173 ? 0.145 -4.803 -0.465 1.00 96.56 173 GLY A CA 1
ATOM 1392 C C . GLY A 1 173 ? -0.154 -4.968 1.026 1.00 96.56 173 GLY A C 1
ATOM 1393 O O . GLY A 1 173 ? -1.183 -4.490 1.509 1.00 96.56 173 GLY A O 1
ATOM 1394 N N . PHE A 1 174 ? 0.781 -5.553 1.783 1.00 97.88 174 PHE A N 1
ATOM 1395 C CA . PHE A 1 174 ? 0.659 -5.674 3.235 1.00 97.88 174 PHE A CA 1
ATOM 1396 C C . PHE A 1 174 ? 0.483 -4.313 3.906 1.00 97.88 174 PHE A C 1
ATOM 1398 O O . PHE A 1 174 ? -0.445 -4.121 4.691 1.00 97.88 174 PHE A O 1
ATOM 1405 N N . SER A 1 175 ? 1.371 -3.368 3.597 1.00 97.38 175 SER A N 1
ATOM 1406 C CA . SER A 1 175 ? 1.400 -2.053 4.222 1.00 97.38 175 SER A CA 1
ATOM 1407 C C . SER A 1 175 ? 0.105 -1.288 3.980 1.00 97.38 175 SER A C 1
ATOM 1409 O O . SER A 1 175 ? -0.495 -0.766 4.922 1.00 97.38 175 SER A O 1
ATOM 1411 N N . LEU A 1 176 ? -0.376 -1.285 2.734 1.00 95.56 176 LEU A N 1
ATOM 1412 C CA . LEU A 1 176 ? -1.621 -0.628 2.367 1.00 95.56 176 LEU A CA 1
ATOM 1413 C C . LEU A 1 176 ? -2.806 -1.213 3.142 1.00 95.56 176 LEU A C 1
ATOM 1415 O O . LEU A 1 176 ? -3.607 -0.455 3.682 1.00 95.56 176 LEU A O 1
ATOM 1419 N N . GLY A 1 177 ? -2.898 -2.538 3.260 1.00 94.88 177 GLY A N 1
ATOM 1420 C CA . GLY A 1 177 ? -3.991 -3.198 3.984 1.00 94.88 177 GLY A CA 1
ATOM 1421 C C . GLY A 1 177 ? -3.915 -2.954 5.483 1.00 94.88 177 GLY A C 1
ATOM 1422 O O . GLY A 1 177 ? -4.924 -2.662 6.126 1.00 94.88 177 GLY A O 1
ATOM 1423 N N . PHE A 1 178 ? -2.705 -2.997 6.029 1.00 95.31 178 PHE A N 1
ATOM 1424 C CA . PHE A 1 178 ? -2.420 -2.725 7.430 1.00 95.31 178 PHE A CA 1
ATOM 1425 C C . PHE A 1 178 ? -2.794 -1.291 7.833 1.00 95.31 178 PHE A C 1
ATOM 1427 O O . PHE A 1 178 ? -3.467 -1.081 8.845 1.00 95.31 178 PHE A O 1
ATOM 1434 N N . GLY A 1 179 ? -2.410 -0.302 7.023 1.00 93.19 179 GLY A N 1
ATOM 1435 C CA . GLY A 1 179 ? -2.666 1.112 7.289 1.00 93.19 179 GLY A CA 1
ATOM 1436 C C . GLY A 1 179 ? -4.082 1.572 6.945 1.00 93.19 179 GLY A C 1
ATOM 1437 O O . GLY A 1 179 ? -4.738 2.223 7.762 1.00 93.19 179 GLY A O 1
ATOM 1438 N N . ALA A 1 180 ? -4.567 1.253 5.739 1.00 90.19 180 ALA A N 1
ATOM 1439 C CA . ALA A 1 180 ? -5.825 1.791 5.218 1.00 90.19 180 ALA A CA 1
ATOM 1440 C C . ALA A 1 180 ? -7.048 1.281 5.986 1.00 90.19 180 ALA A C 1
ATOM 1442 O O . ALA A 1 180 ? -7.966 2.065 6.235 1.00 90.19 180 ALA A O 1
ATOM 1443 N N . SER A 1 181 ? -7.041 0.010 6.405 1.00 86.12 181 SER A N 1
ATOM 1444 C CA . SER A 1 181 ? -8.105 -0.560 7.242 1.00 86.12 181 SER A CA 1
ATOM 1445 C C . SER A 1 181 ? -8.224 0.203 8.565 1.00 86.12 181 SER A C 1
ATOM 1447 O O . SER A 1 181 ? -9.276 0.752 8.876 1.00 86.12 181 SER A O 1
ATOM 1449 N N . CYS A 1 182 ? -7.121 0.362 9.299 1.00 83.88 182 CYS A N 1
ATOM 1450 C CA . CYS A 1 182 ? -7.093 1.105 10.560 1.00 83.88 182 CYS A CA 1
ATOM 1451 C C . CYS A 1 182 ? -7.538 2.563 10.412 1.00 83.88 182 CYS A C 1
ATOM 1453 O O . CYS A 1 182 ? -8.274 3.097 11.247 1.00 83.88 182 CYS A O 1
ATOM 1455 N N . PHE A 1 183 ? -7.049 3.228 9.366 1.00 82.44 183 PHE A N 1
ATOM 1456 C CA . PHE A 1 183 ? -7.322 4.639 9.136 1.00 82.44 183 PHE A CA 1
ATOM 1457 C C . PHE A 1 183 ? -8.798 4.884 8.802 1.00 82.44 183 PHE A C 1
ATOM 1459 O O . PHE A 1 183 ? -9.398 5.826 9.328 1.00 82.44 183 PHE A O 1
ATOM 1466 N N . TYR A 1 184 ? -9.400 4.016 7.983 1.00 80.62 184 TYR A N 1
ATOM 1467 C CA . TYR A 1 184 ? -10.819 4.082 7.643 1.00 80.62 184 TYR A CA 1
ATOM 1468 C C . TYR A 1 184 ? -11.719 3.903 8.875 1.00 80.62 184 TYR A C 1
ATOM 1470 O O . TYR A 1 184 ? -12.609 4.720 9.123 1.00 80.62 184 TYR A O 1
ATOM 1478 N N . GLU A 1 185 ? -11.427 2.907 9.708 1.00 76.75 185 GLU A N 1
ATOM 1479 C CA . GLU A 1 185 ? -12.170 2.642 10.946 1.00 76.75 185 GLU A CA 1
ATOM 1480 C C . GLU A 1 185 ? -12.128 3.831 11.914 1.00 76.75 185 GLU A C 1
ATOM 1482 O O . GLU A 1 185 ? -13.127 4.208 12.540 1.00 76.75 185 GLU A O 1
ATOM 1487 N N . LEU A 1 186 ? -10.969 4.483 12.008 1.00 75.56 186 LEU A N 1
ATOM 1488 C CA . LEU A 1 186 ? -10.775 5.637 12.877 1.00 75.56 186 LEU A CA 1
ATOM 1489 C C . LEU A 1 186 ? -11.471 6.901 12.345 1.00 75.56 186 LEU A C 1
ATOM 1491 O O . LEU A 1 186 ? -12.026 7.678 13.129 1.00 75.56 186 LEU A O 1
ATOM 1495 N N . LEU A 1 187 ? -11.481 7.086 11.022 1.00 76.50 187 LEU A N 1
ATOM 1496 C CA . LEU A 1 187 ? -12.269 8.108 10.327 1.00 76.50 187 LEU A CA 1
ATOM 1497 C C . LEU A 1 187 ? -13.767 7.967 10.615 1.00 76.50 187 LEU A C 1
ATOM 1499 O O . LEU A 1 187 ? -14.454 8.972 10.812 1.00 76.50 187 LEU A O 1
ATOM 1503 N N . MET A 1 188 ? -14.261 6.730 10.641 1.00 73.19 188 MET A N 1
ATOM 1504 C CA . MET A 1 188 ? -15.679 6.424 10.822 1.00 73.19 188 MET A CA 1
ATOM 1505 C C . MET A 1 188 ? -16.111 6.351 12.294 1.00 73.19 188 MET A C 1
ATOM 1507 O O . MET A 1 188 ? -17.303 6.481 12.582 1.00 73.19 188 MET A O 1
ATOM 1511 N N . GLY A 1 189 ? -15.163 6.225 13.230 1.00 70.06 189 GLY A N 1
ATOM 1512 C CA . GLY A 1 189 ? -15.454 6.106 14.662 1.00 70.06 189 GLY A CA 1
ATOM 1513 C C . GLY A 1 189 ? -16.029 4.735 15.018 1.00 70.06 189 GLY A C 1
ATOM 1514 O O . GLY A 1 189 ? -17.031 4.632 15.726 1.00 70.06 189 GLY A O 1
ATOM 1515 N N . TYR A 1 190 ? -15.452 3.678 14.457 1.00 70.94 190 TYR A N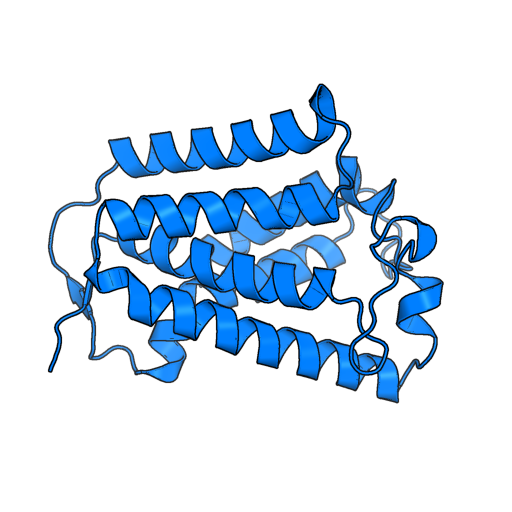 1
ATOM 1516 C CA . TYR A 1 190 ? -15.900 2.303 14.656 1.00 70.94 190 TYR A CA 1
ATOM 1517 C C . TYR A 1 190 ? -15.119 1.611 15.785 1.00 70.94 190 TYR A C 1
ATOM 1519 O O . TYR A 1 190 ? -13.920 1.844 15.957 1.00 70.94 190 TYR A O 1
ATOM 1527 N N . GLU A 1 191 ? -15.790 0.777 16.592 1.00 64.88 191 GLU A N 1
ATOM 1528 C CA . GLU A 1 191 ? -15.147 -0.112 17.573 1.00 64.88 191 GLU A CA 1
ATOM 1529 C C . GLU A 1 191 ? -15.455 -1.579 17.259 1.00 64.88 191 GLU A C 1
ATOM 1531 O O . GLU A 1 191 ? -16.608 -1.959 17.022 1.00 64.88 191 GLU A O 1
ATOM 1536 N N . TYR A 1 192 ? -14.404 -2.405 17.288 1.00 64.06 192 TYR A N 1
ATOM 1537 C CA . TYR A 1 192 ? -14.514 -3.851 17.170 1.00 64.06 192 TYR A CA 1
ATOM 1538 C C . TYR A 1 192 ? -14.755 -4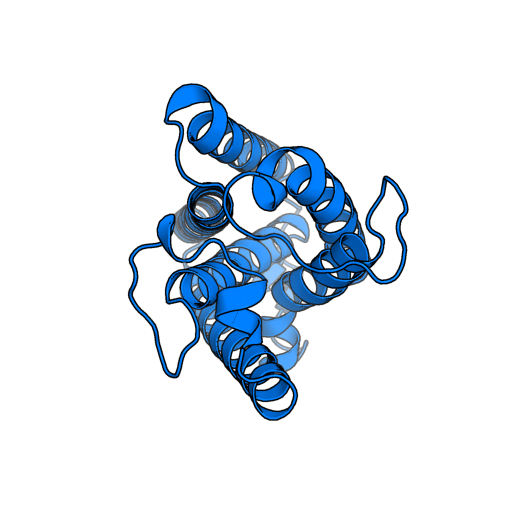.444 18.553 1.00 64.06 192 TYR A C 1
ATOM 1540 O O . TYR A 1 192 ? -13.917 -4.349 19.450 1.00 64.06 192 TYR A O 1
ATOM 1548 N N . THR A 1 193 ? -15.904 -5.085 18.741 1.00 57.00 193 THR A N 1
ATOM 1549 C CA . THR A 1 193 ? -16.143 -5.879 19.949 1.00 57.00 193 THR A CA 1
ATOM 1550 C C . THR A 1 193 ? -15.560 -7.271 19.759 1.00 57.00 193 THR A C 1
ATOM 1552 O O . THR A 1 193 ? -15.935 -7.963 18.812 1.00 57.00 193 THR A O 1
ATOM 1555 N N . LYS A 1 194 ? -14.692 -7.710 20.679 1.00 50.66 194 LYS A N 1
ATOM 1556 C CA . LYS A 1 194 ? -14.406 -9.142 20.833 1.00 50.66 194 LYS A CA 1
ATOM 1557 C C . LYS A 1 194 ? -15.724 -9.845 21.176 1.00 50.66 194 LYS A C 1
ATOM 1559 O O . LYS A 1 194 ? -16.423 -9.394 22.084 1.00 50.66 194 LYS A O 1
ATOM 1564 N N . LYS A 1 195 ? -16.078 -10.876 20.408 1.00 49.12 195 LYS A N 1
ATOM 1565 C CA . LYS A 1 195 ? -17.043 -11.877 20.871 1.00 49.12 195 LYS A CA 1
ATOM 1566 C C . LYS A 1 195 ? -16.424 -12.682 22.002 1.00 49.12 195 LYS A C 1
ATOM 1568 O O . LYS A 1 195 ? -15.197 -12.919 21.923 1.00 49.12 195 LYS A O 1
#